Protein AF-A0A6J2USM9-F1 (afdb_monomer_lite)

Secondary structure (DSSP, 8-state):
--HHHHHHHHHHHHHHHHHHHHHHHHHHHHHHHHHHHHHHHHHHHHHHHHHHHHHHHHHHHHHHHHHHHHHHHHHHHHHHHHHHHHHHHHHHHHHHHHHHHHHHHHHHHHHHHHHHHHHHHHHHHHHHHHHHHHHHHHHHHHHHHHHHHHHHHHHHHHHHHHHHHHHHHHHHHHHHHHHHHHHHHHHHHHHHHHHHHHHHHHHHHHHHHHHHHHHHHHHHHHHHHHHHHHHHHHHHHHHHHHHHHHHHHHHHHHHHHHHHHHHHHHHHHHHHHHHHHHHHHH--

Sequence (284 aa):
MDAIKKKMQMLKLDKENALDRAEQAEADKKAAEDRSKQLEDEIREVEKNLRVTEDHRDRVLDEFQKAEDKLIEADKTATKAEGEVASLNRRIQLVEEELDRAQERLATALQKLEEAEKAADESERGMKVVESRAMKDEEKMELQEIQLKEAKHIAEEADRKYEEVARKLVIVEGELERTEERAELSEGRVRRLEEELRVLDQTFKALKASEMKYSQKEDKYEEEIKVLTDKLKEAETRAEFAERSVAKLEKTIDDLEEKLSHAKEENLDMHQMLDQTLMELNNM

InterPro domains:
  IPR000533 Tropomyosin [PF00261] (58-284)
  IPR000533 Tropomyosin [PR00194] (84-101)
  IPR000533 Tropomyosin [PR00194] (120-140)
  IPR000533 Tropomyosin [PR00194] (145-173)
  IPR000533 Tropomyosin [PR00194] (175-198)
  IPR000533 Tropomyosin [PR00194] (231-256)
  IPR000533 Tropomyosin [PS00326] (232-240)
  IPR014751 DNA repair protein XRCC4-like, C-terminal [G3DSA:1.20.5.370] (238-284)

Foldseek 3Di:
DPPVVVVVVVVVVVVVVVVVVVVVVVVVVVVVVVVVVVVVVVVVVVVVVVVVVVVVVVVVVVVVVVVVVVVVVVVVVVVVVVVVVVVVVVVVVVVVVVVVVVVVVVVVVVVVVVVVVVVVVVVVVVVVVVVVVVVVVVVVVVVVVVVVVVVVVVVVVVVVVVVVVVVVVVVVVVVVVVVVVVVVVVVVVVVVVVVVVVVVVVVVVVVVVVVVVVVVVVVVVVVVVVVVVVVVVVVVVVVVVVVVVVVVVVVVVVVVVVVVVVVVVVVVVVVVVVVVVVVVVVPD

pLDDT: mean 90.57, std 11.19, range [41.12, 98.5]

Structure (mmCIF, N/CA/C/O backbone):
data_AF-A0A6J2USM9-F1
#
_entry.id   AF-A0A6J2USM9-F1
#
loop_
_atom_site.group_PDB
_atom_site.id
_atom_site.type_symbol
_atom_site.label_atom_id
_atom_site.label_alt_id
_atom_site.label_comp_id
_atom_site.label_asym_id
_atom_site.label_entity_id
_atom_site.label_seq_id
_atom_site.pdbx_PDB_ins_code
_atom_site.Cartn_x
_atom_site.Cartn_y
_atom_site.Cartn_z
_atom_site.occupancy
_atom_site.B_iso_or_equiv
_atom_site.auth_seq_id
_atom_site.auth_comp_id
_atom_site.auth_asym_id
_atom_site.auth_atom_id
_atom_site.pdbx_PDB_model_num
ATOM 1 N N . MET A 1 1 ? 111.659 36.159 -171.600 1.00 57.59 1 MET A N 1
ATOM 2 C CA . MET A 1 1 ? 112.461 35.387 -170.623 1.00 57.59 1 MET A CA 1
ATOM 3 C C . MET A 1 1 ? 111.989 35.566 -169.166 1.00 57.59 1 MET A C 1
ATOM 5 O O . MET A 1 1 ? 112.431 34.804 -168.323 1.00 57.59 1 MET A O 1
ATOM 9 N N . ASP A 1 2 ? 111.027 36.458 -168.866 1.00 55.12 2 ASP A N 1
ATOM 10 C CA . ASP A 1 2 ? 110.486 36.654 -167.498 1.00 55.12 2 ASP A CA 1
ATOM 11 C C . ASP A 1 2 ? 109.332 35.718 -167.077 1.00 55.12 2 ASP A C 1
ATOM 13 O O . ASP A 1 2 ? 109.071 35.539 -165.889 1.00 55.12 2 ASP A O 1
ATOM 17 N N . ALA A 1 3 ? 108.637 35.069 -168.018 1.00 58.44 3 ALA A N 1
ATOM 18 C CA . ALA A 1 3 ? 107.442 34.272 -167.704 1.00 58.44 3 ALA A CA 1
ATOM 19 C C . ALA A 1 3 ? 107.733 32.946 -166.959 1.00 58.44 3 ALA A C 1
ATOM 21 O O . ALA A 1 3 ? 106.890 32.465 -166.204 1.00 58.44 3 ALA A O 1
ATOM 22 N N . ILE A 1 4 ? 108.924 32.359 -167.128 1.00 59.59 4 ILE A N 1
ATOM 23 C CA . ILE A 1 4 ? 109.279 31.057 -166.527 1.00 59.59 4 ILE A CA 1
ATOM 24 C C . ILE A 1 4 ? 109.693 31.209 -165.053 1.00 59.59 4 ILE A C 1
ATOM 26 O O . ILE A 1 4 ? 109.318 30.382 -164.222 1.00 59.59 4 ILE A O 1
ATOM 30 N N . LYS A 1 5 ? 110.371 32.310 -164.691 1.00 59.84 5 LYS A N 1
ATOM 31 C CA . LYS A 1 5 ? 110.742 32.609 -163.295 1.00 59.84 5 LYS A CA 1
ATOM 32 C C . LYS A 1 5 ? 109.514 32.773 -162.393 1.00 59.84 5 LYS A C 1
ATOM 34 O O . LYS A 1 5 ? 109.489 32.207 -161.303 1.00 59.84 5 LYS A O 1
ATOM 39 N N . LYS A 1 6 ? 108.463 33.448 -162.879 1.00 62.50 6 LYS A N 1
ATOM 40 C CA . LYS A 1 6 ? 107.193 33.609 -162.145 1.00 62.50 6 LYS A CA 1
ATOM 41 C C . LYS A 1 6 ? 106.492 32.279 -161.847 1.00 62.50 6 LYS A C 1
ATOM 43 O O . LYS A 1 6 ? 105.924 32.122 -160.773 1.00 62.50 6 LYS A O 1
ATOM 48 N N . LYS A 1 7 ? 106.554 31.302 -162.759 1.00 63.72 7 LYS A N 1
ATOM 49 C CA . LYS A 1 7 ? 105.883 30.001 -162.586 1.00 63.72 7 LYS A CA 1
ATOM 50 C C . LYS A 1 7 ? 106.590 29.106 -161.561 1.00 63.72 7 LYS A C 1
ATOM 52 O O . LYS A 1 7 ? 105.935 28.411 -160.794 1.00 63.72 7 LYS A O 1
ATOM 57 N N . MET A 1 8 ? 107.921 29.165 -161.514 1.00 65.94 8 MET A N 1
ATOM 58 C CA . MET A 1 8 ? 108.723 28.424 -160.535 1.00 65.94 8 MET A CA 1
ATOM 59 C C . MET A 1 8 ? 108.631 29.044 -159.129 1.00 65.94 8 MET A C 1
ATOM 61 O O . MET A 1 8 ? 108.594 28.313 -158.144 1.00 65.94 8 MET A O 1
ATOM 65 N N . GLN A 1 9 ? 108.508 30.376 -159.036 1.00 64.56 9 GLN A N 1
ATOM 66 C CA . GLN A 1 9 ? 108.154 31.055 -157.784 1.00 64.56 9 GLN A CA 1
ATOM 67 C C . GLN A 1 9 ? 106.749 30.676 -157.300 1.00 64.56 9 GLN A C 1
ATOM 69 O O . GLN A 1 9 ? 106.595 30.409 -156.113 1.00 64.56 9 GLN A O 1
ATOM 74 N N . MET A 1 10 ? 105.757 30.576 -158.197 1.00 71.00 10 MET A N 1
ATOM 75 C CA . MET A 1 10 ? 104.412 30.117 -157.816 1.00 71.00 10 MET A CA 1
ATOM 76 C C . MET A 1 10 ? 104.402 28.679 -157.290 1.00 71.00 10 MET A C 1
ATOM 78 O O . MET A 1 10 ? 103.829 28.437 -156.242 1.00 71.00 10 MET A O 1
ATOM 82 N N . LEU A 1 11 ? 105.090 27.736 -157.941 1.00 67.50 11 LEU A N 1
ATOM 83 C CA . LEU A 1 11 ? 105.126 26.343 -157.468 1.00 67.50 11 LEU A CA 1
ATOM 84 C C . LEU A 1 11 ? 105.826 26.178 -156.111 1.00 67.50 11 LEU A C 1
ATOM 86 O O . LEU A 1 11 ? 105.469 25.294 -155.335 1.00 67.50 11 LEU A O 1
ATOM 90 N N . LYS A 1 12 ? 106.830 27.013 -155.819 1.00 71.25 12 LYS A N 1
ATOM 91 C CA . LYS A 1 12 ? 107.488 27.011 -154.509 1.00 71.25 12 LYS A CA 1
ATOM 92 C C . LYS A 1 12 ? 106.561 27.572 -153.425 1.00 71.25 12 LYS A C 1
ATOM 94 O O . LYS A 1 12 ? 106.458 26.964 -152.366 1.00 71.25 12 LYS A O 1
ATOM 99 N N . LEU A 1 13 ? 105.841 28.651 -153.745 1.00 76.50 13 LEU A N 1
ATOM 100 C CA . LEU A 1 13 ? 104.823 29.244 -152.878 1.00 76.50 13 LEU A CA 1
ATOM 101 C C . LEU A 1 13 ? 103.660 28.270 -152.620 1.00 76.50 13 LEU A C 1
ATOM 103 O O . LEU A 1 13 ? 103.197 28.161 -151.493 1.00 76.50 13 LEU A O 1
ATOM 107 N N . ASP A 1 14 ? 103.225 27.513 -153.630 1.00 72.88 14 ASP A N 1
ATOM 108 C CA . ASP A 1 14 ? 102.169 26.504 -153.481 1.00 72.88 14 ASP A CA 1
ATOM 109 C C . ASP A 1 14 ? 102.607 25.327 -152.601 1.00 72.88 14 ASP A C 1
ATOM 111 O O . ASP A 1 14 ? 101.806 24.807 -151.826 1.00 72.88 14 ASP A O 1
ATOM 115 N N . LYS A 1 15 ? 103.879 24.911 -152.680 1.00 74.06 15 LYS A N 1
ATOM 116 C CA . LYS A 1 15 ? 104.423 23.860 -151.809 1.00 74.06 15 LYS A CA 1
ATOM 117 C C . LYS A 1 15 ? 104.560 24.334 -150.360 1.00 74.06 15 LYS A C 1
ATOM 119 O O . LYS A 1 15 ? 104.219 23.570 -149.463 1.00 74.06 15 LYS A O 1
ATOM 124 N N . GLU A 1 16 ? 105.051 25.554 -150.141 1.00 74.06 16 GLU A N 1
ATOM 125 C CA . GLU A 1 16 ? 105.118 26.165 -148.803 1.00 74.06 16 GLU A CA 1
ATOM 126 C C . GLU A 1 16 ? 103.702 26.328 -148.221 1.00 74.06 16 GLU A C 1
ATOM 128 O O . GLU A 1 16 ? 103.442 25.814 -147.142 1.00 74.06 16 GLU A O 1
ATOM 133 N N . ASN A 1 17 ? 102.734 26.837 -148.993 1.00 75.94 17 ASN A N 1
ATOM 134 C CA . ASN A 1 17 ? 101.327 26.919 -148.570 1.00 75.94 17 ASN A CA 1
ATOM 135 C C . ASN A 1 17 ? 100.687 25.552 -148.262 1.00 75.94 17 ASN A C 1
ATOM 137 O O . ASN A 1 17 ? 99.800 25.459 -147.412 1.00 75.94 17 ASN A O 1
ATOM 141 N N . ALA A 1 18 ? 101.067 24.490 -148.979 1.00 77.38 18 ALA A N 1
ATOM 142 C CA . ALA A 1 18 ? 100.560 23.142 -148.727 1.00 77.38 18 ALA A CA 1
ATOM 143 C C . ALA A 1 18 ? 101.166 22.520 -147.459 1.00 77.38 18 ALA A C 1
ATOM 145 O O . ALA A 1 18 ? 100.457 21.814 -146.744 1.00 77.38 18 ALA A O 1
ATOM 146 N N . LEU A 1 19 ? 102.445 22.790 -147.180 1.00 74.94 19 LEU A N 1
ATOM 147 C CA . LEU A 1 19 ? 103.110 22.376 -145.944 1.00 74.94 19 LEU A CA 1
ATOM 148 C C . LEU A 1 19 ? 102.563 23.144 -144.740 1.00 74.94 19 LEU A C 1
ATOM 150 O O . LEU A 1 19 ? 102.164 22.501 -143.778 1.00 74.94 19 LEU A O 1
ATOM 154 N N . ASP A 1 20 ? 102.407 24.465 -144.842 1.00 77.25 20 ASP A N 1
ATOM 155 C CA . ASP A 1 20 ? 101.793 25.285 -143.790 1.00 77.25 20 ASP A CA 1
ATOM 156 C C . ASP A 1 20 ? 100.354 24.830 -143.504 1.00 77.25 20 ASP A C 1
ATOM 158 O O . ASP A 1 20 ? 99.937 24.743 -142.353 1.00 77.25 20 ASP A O 1
ATOM 162 N N . ARG A 1 21 ? 99.585 24.454 -144.539 1.00 78.25 21 ARG A N 1
ATOM 163 C CA . ARG A 1 21 ? 98.252 23.854 -144.353 1.00 78.25 21 ARG A CA 1
ATOM 164 C C . ARG A 1 21 ? 98.293 22.487 -143.678 1.00 78.25 21 ARG A C 1
ATOM 166 O O . ARG A 1 21 ? 97.371 22.180 -142.928 1.00 78.25 21 ARG A O 1
ATOM 173 N N . ALA A 1 22 ? 99.294 21.659 -143.967 1.00 78.62 22 ALA A N 1
ATOM 174 C CA . ALA A 1 22 ? 99.438 20.349 -143.339 1.00 78.62 22 ALA A CA 1
ATOM 175 C C . ALA A 1 22 ? 99.854 20.483 -141.867 1.00 78.62 22 ALA A C 1
ATOM 177 O O . ALA A 1 22 ? 99.251 19.834 -141.018 1.00 78.62 22 ALA A O 1
ATOM 178 N N . GLU A 1 23 ? 100.799 21.375 -141.558 1.00 78.88 23 GLU A N 1
ATOM 179 C CA . GLU A 1 23 ? 101.206 21.688 -140.183 1.00 78.88 23 GLU A CA 1
ATOM 180 C C . GLU A 1 23 ? 100.057 22.316 -139.387 1.00 78.88 23 GLU A C 1
ATOM 182 O O . GLU A 1 23 ? 99.804 21.911 -138.254 1.00 78.88 23 GLU A O 1
ATOM 187 N N . GLN A 1 24 ? 99.294 23.234 -139.993 1.00 81.50 24 GLN A N 1
ATOM 188 C CA . GLN A 1 24 ? 98.094 23.805 -139.379 1.00 81.50 24 GLN A CA 1
ATOM 189 C C . GLN A 1 24 ? 97.038 22.724 -139.107 1.00 81.50 24 GLN A C 1
ATOM 191 O O . GLN A 1 24 ? 96.483 22.675 -138.015 1.00 81.50 24 GLN A O 1
ATOM 196 N N . ALA A 1 25 ? 96.792 21.817 -140.058 1.00 80.62 25 ALA A N 1
ATOM 197 C CA . ALA A 1 25 ? 95.846 20.717 -139.873 1.00 80.62 25 ALA A CA 1
ATOM 198 C C . ALA A 1 25 ? 96.306 19.712 -138.801 1.00 80.62 25 ALA A C 1
ATOM 200 O O . ALA A 1 25 ? 95.474 19.158 -138.084 1.00 80.62 25 ALA A O 1
ATOM 201 N N . GLU A 1 26 ? 97.613 19.473 -138.666 1.00 81.56 26 GLU A N 1
ATOM 202 C CA . GLU A 1 26 ? 98.175 18.608 -137.626 1.00 81.56 26 GLU A CA 1
ATOM 203 C C . GLU A 1 26 ? 98.112 19.272 -136.240 1.00 81.56 26 GLU A C 1
ATOM 205 O O . GLU A 1 26 ? 97.756 18.614 -135.259 1.00 81.56 26 GLU A O 1
ATOM 210 N N . ALA A 1 27 ? 98.349 20.586 -136.162 1.00 83.12 27 ALA A N 1
ATOM 211 C CA . ALA A 1 27 ? 98.154 21.379 -134.950 1.00 83.12 27 ALA A CA 1
ATOM 212 C C . ALA A 1 27 ? 96.677 21.423 -134.522 1.00 83.12 27 ALA A C 1
ATOM 214 O O . ALA A 1 27 ? 96.374 21.188 -133.351 1.00 83.12 27 ALA A O 1
ATOM 215 N N . ASP A 1 28 ? 95.755 21.642 -135.464 1.00 84.06 28 ASP A N 1
ATOM 216 C CA . ASP A 1 28 ? 94.311 21.652 -135.212 1.00 84.06 28 ASP A CA 1
ATOM 217 C C . ASP A 1 28 ? 93.808 20.261 -134.796 1.00 84.06 28 ASP A C 1
ATOM 219 O O . ASP A 1 28 ? 93.004 20.143 -133.869 1.00 84.06 28 ASP A O 1
ATOM 223 N N . LYS A 1 29 ? 94.319 19.188 -135.422 1.00 86.50 29 LYS A N 1
ATOM 224 C CA . LYS A 1 29 ? 94.026 17.805 -135.021 1.00 86.50 29 LYS A CA 1
ATOM 225 C C . LYS A 1 29 ? 94.491 17.541 -133.592 1.00 86.50 29 LYS A C 1
ATOM 227 O O . LYS A 1 29 ? 93.719 17.010 -132.800 1.00 86.50 29 LYS A O 1
ATOM 232 N N . LYS A 1 30 ? 95.722 17.927 -133.249 1.00 84.94 30 LYS A N 1
ATOM 233 C CA . LYS A 1 30 ? 96.264 17.735 -131.900 1.00 84.94 30 LYS A CA 1
ATOM 234 C C . LYS A 1 30 ? 95.480 18.534 -130.857 1.00 84.94 30 LYS A C 1
ATOM 236 O O . LYS A 1 30 ? 95.137 17.994 -129.813 1.00 84.94 30 LYS A O 1
ATOM 241 N N . ALA A 1 31 ? 95.107 19.776 -131.170 1.00 85.94 31 ALA A N 1
ATOM 242 C CA . ALA A 1 31 ? 94.246 20.588 -130.313 1.00 85.94 31 ALA A CA 1
ATOM 243 C C . ALA A 1 31 ? 92.847 19.969 -130.133 1.00 85.94 31 ALA A C 1
ATOM 245 O O . ALA A 1 31 ? 92.288 20.020 -129.038 1.00 85.94 31 ALA A O 1
ATOM 246 N N . ALA A 1 32 ? 92.279 19.364 -131.181 1.00 84.75 32 ALA A N 1
ATOM 247 C CA . ALA A 1 32 ? 91.008 18.651 -131.101 1.00 84.75 32 ALA A CA 1
ATOM 248 C C . ALA A 1 32 ? 91.114 17.350 -130.286 1.00 84.75 32 ALA A C 1
ATOM 250 O O . ALA A 1 32 ? 90.212 17.064 -129.503 1.00 84.75 32 ALA A O 1
ATOM 251 N N . GLU A 1 33 ? 92.205 16.592 -130.422 1.00 85.94 33 GLU A N 1
ATOM 252 C CA . GLU A 1 33 ? 92.479 15.391 -129.620 1.00 85.94 33 GLU A CA 1
ATOM 253 C C . GLU A 1 33 ? 92.670 15.739 -128.137 1.00 85.94 33 GLU A C 1
ATOM 255 O O . GLU A 1 33 ? 92.051 15.107 -127.282 1.00 85.94 33 GLU A O 1
ATOM 260 N N . ASP A 1 34 ? 93.438 16.787 -127.824 1.00 87.75 34 ASP A N 1
ATOM 261 C CA . ASP A 1 34 ? 93.621 17.272 -126.451 1.00 87.75 34 ASP A CA 1
ATOM 262 C C . ASP A 1 34 ? 92.289 17.749 -125.847 1.00 87.75 34 ASP A C 1
ATOM 264 O O . ASP A 1 34 ? 91.981 17.446 -124.693 1.00 87.75 34 ASP A O 1
ATOM 268 N N . ARG A 1 35 ? 91.450 18.430 -126.639 1.00 87.38 35 ARG A N 1
ATOM 269 C CA . ARG A 1 35 ? 90.114 18.876 -126.214 1.00 87.38 35 ARG A CA 1
ATOM 270 C C . ARG A 1 35 ? 89.135 17.715 -126.042 1.00 87.38 35 ARG A C 1
ATOM 272 O O . ARG A 1 35 ? 88.348 17.727 -125.102 1.00 87.38 35 ARG A O 1
ATOM 279 N N . SER A 1 36 ? 89.192 16.707 -126.912 1.00 88.44 36 SER A N 1
ATOM 280 C CA . SER A 1 36 ? 88.411 15.471 -126.771 1.00 88.44 36 SER A CA 1
ATOM 281 C C . SER A 1 36 ? 88.793 14.745 -125.489 1.00 88.44 36 SER A C 1
ATOM 283 O O . SER A 1 36 ? 87.923 14.318 -124.741 1.00 88.44 36 SER A O 1
ATOM 285 N N . LYS A 1 37 ? 90.093 14.668 -125.195 1.00 88.94 37 LYS A N 1
ATOM 286 C CA . LYS A 1 37 ? 90.604 14.029 -123.985 1.00 88.94 37 LYS A CA 1
ATOM 287 C C . LYS A 1 37 ? 90.199 14.780 -122.715 1.00 88.94 37 LYS A C 1
ATOM 289 O O . LYS A 1 37 ? 89.788 14.145 -121.752 1.00 88.94 37 LYS A O 1
ATOM 294 N N . GLN A 1 38 ? 90.244 16.115 -122.731 1.00 89.31 38 GLN A N 1
ATOM 295 C CA . GLN A 1 38 ? 89.720 16.940 -121.635 1.00 89.31 38 GLN A CA 1
ATOM 296 C C . GLN A 1 38 ? 88.227 16.691 -121.399 1.00 89.31 38 GLN A C 1
ATOM 298 O O . GLN A 1 38 ? 87.826 16.465 -120.264 1.00 89.31 38 GLN A O 1
ATOM 303 N N . LEU A 1 39 ? 87.417 16.666 -122.461 1.00 87.88 39 LEU A N 1
ATOM 304 C CA . LEU A 1 39 ? 85.983 16.388 -122.350 1.00 87.88 39 LEU A CA 1
ATOM 305 C C . LEU A 1 39 ? 85.702 14.960 -121.864 1.00 87.88 39 LEU A C 1
ATOM 307 O O . LEU A 1 39 ? 84.783 14.759 -121.079 1.00 87.88 39 LEU A O 1
ATOM 311 N N . GLU A 1 40 ? 86.483 13.966 -122.290 1.00 87.25 40 GLU A N 1
ATOM 312 C CA . GLU A 1 40 ? 86.368 12.591 -121.786 1.00 87.25 40 GLU A CA 1
ATOM 313 C C . GLU A 1 40 ? 86.692 12.491 -120.289 1.00 87.25 40 GLU A C 1
ATOM 315 O O . GLU A 1 40 ? 85.996 11.782 -119.559 1.00 87.25 40 GLU A O 1
ATOM 320 N N . ASP A 1 41 ? 87.717 13.204 -119.816 1.00 89.62 41 ASP A N 1
ATOM 321 C CA . ASP A 1 41 ? 88.071 13.242 -118.396 1.00 89.62 41 ASP A CA 1
ATOM 322 C C . ASP A 1 41 ? 87.022 14.014 -117.568 1.00 89.62 41 ASP A C 1
ATOM 324 O O . ASP A 1 41 ? 86.632 13.543 -116.497 1.00 89.62 41 ASP A O 1
ATOM 328 N N . GLU A 1 42 ? 86.479 15.123 -118.087 1.00 89.81 42 GLU A N 1
ATOM 329 C CA . GLU A 1 42 ? 85.360 15.858 -117.473 1.00 89.81 42 GLU A CA 1
ATOM 330 C C . GLU A 1 42 ? 84.085 15.004 -117.396 1.00 89.81 42 GLU A C 1
ATOM 332 O O . GLU A 1 42 ? 83.429 14.968 -116.354 1.00 89.81 42 GLU A O 1
ATOM 337 N N . ILE A 1 43 ? 83.745 14.265 -118.460 1.00 90.06 43 ILE A N 1
ATOM 338 C CA . ILE A 1 43 ? 82.603 13.337 -118.463 1.00 90.06 43 ILE A CA 1
ATOM 339 C C . ILE A 1 43 ? 82.798 12.266 -117.390 1.00 90.06 43 ILE A C 1
ATOM 341 O O . ILE A 1 43 ? 81.887 12.037 -116.596 1.00 90.06 43 ILE A O 1
ATOM 345 N N . ARG A 1 44 ? 83.987 11.657 -117.298 1.00 91.06 44 ARG A N 1
ATOM 346 C CA . ARG A 1 44 ? 84.286 10.662 -116.253 1.00 91.06 44 ARG A CA 1
ATOM 347 C C . ARG A 1 44 ? 84.165 11.240 -114.845 1.00 91.06 44 ARG A C 1
ATOM 349 O O . ARG A 1 44 ? 83.701 10.549 -113.936 1.00 91.06 44 ARG A O 1
ATOM 356 N N . GLU A 1 45 ? 84.593 12.482 -114.638 1.00 92.50 45 GLU A N 1
ATOM 357 C CA . GLU A 1 45 ? 84.470 13.155 -113.346 1.00 92.50 45 GLU A CA 1
ATOM 358 C C . GLU A 1 45 ? 83.003 13.442 -112.994 1.00 92.50 45 GLU A C 1
ATOM 360 O O . GLU A 1 45 ? 82.569 13.154 -111.875 1.00 92.50 45 GLU A O 1
ATOM 365 N N . VAL A 1 46 ? 82.212 13.928 -113.954 1.00 91.31 46 VAL A N 1
ATOM 366 C CA . VAL A 1 46 ? 80.773 14.169 -113.783 1.00 91.31 46 VAL A CA 1
ATOM 367 C C . VAL A 1 46 ? 80.015 12.865 -113.536 1.00 91.31 46 VAL A C 1
ATOM 369 O O . VAL A 1 46 ? 79.192 12.821 -112.626 1.00 91.31 46 VAL A O 1
ATOM 372 N N . GLU A 1 47 ? 80.313 11.787 -114.261 1.00 91.25 47 GLU A N 1
ATOM 373 C CA . GLU A 1 47 ? 79.719 10.461 -114.036 1.00 91.25 47 GLU A CA 1
ATOM 374 C C . GLU A 1 47 ? 80.037 9.924 -112.635 1.00 91.25 47 GLU A C 1
ATOM 376 O O . GLU A 1 47 ? 79.165 9.386 -111.947 1.00 91.25 47 GLU A O 1
ATOM 381 N N . LYS A 1 48 ? 81.276 10.113 -112.164 1.00 93.44 48 LYS A N 1
ATOM 382 C CA . LYS A 1 48 ? 81.669 9.745 -110.799 1.00 93.44 48 LYS A CA 1
ATOM 383 C C . LYS A 1 48 ? 80.910 10.568 -109.756 1.00 93.44 48 LYS A C 1
ATOM 385 O O . LYS A 1 48 ? 80.416 10.000 -108.783 1.00 93.44 48 LYS A O 1
ATOM 390 N N . ASN A 1 49 ? 80.805 11.881 -109.950 1.00 92.88 49 ASN A N 1
ATOM 391 C CA . ASN A 1 49 ? 80.077 12.772 -109.045 1.00 92.88 49 ASN A CA 1
ATOM 392 C C . ASN A 1 49 ? 78.570 12.490 -109.053 1.00 92.88 49 ASN A C 1
ATOM 394 O O . ASN A 1 49 ? 77.941 12.532 -107.996 1.00 92.88 49 ASN A O 1
ATOM 398 N N . LEU A 1 50 ? 77.998 12.138 -110.206 1.00 92.88 50 LEU A N 1
ATOM 399 C CA . LEU A 1 50 ? 76.611 11.701 -110.324 1.00 92.88 50 LEU A CA 1
ATOM 400 C C . LEU A 1 50 ? 76.386 10.444 -109.487 1.00 92.88 50 LEU A C 1
ATOM 402 O O . LEU A 1 50 ? 75.508 10.447 -108.632 1.00 92.88 50 LEU A O 1
ATOM 406 N N . ARG A 1 51 ? 77.243 9.428 -109.637 1.00 92.75 51 ARG A N 1
ATOM 407 C CA . ARG A 1 51 ? 77.134 8.177 -108.876 1.00 92.75 51 ARG A CA 1
ATOM 408 C C . ARG A 1 51 ? 77.240 8.389 -107.363 1.00 92.75 51 ARG A C 1
ATOM 410 O O . ARG A 1 51 ? 76.457 7.826 -106.611 1.00 92.75 51 ARG A O 1
ATOM 417 N N . VAL A 1 52 ? 78.167 9.235 -106.906 1.00 93.69 52 VAL A N 1
ATOM 418 C CA . VAL A 1 52 ? 78.278 9.597 -105.477 1.00 93.69 52 VAL A CA 1
ATOM 419 C C . VAL A 1 52 ? 77.017 10.314 -104.987 1.00 93.69 52 VAL A C 1
ATOM 421 O O . VAL A 1 52 ? 76.570 10.085 -103.863 1.00 93.69 52 VAL A O 1
ATOM 424 N N . THR A 1 53 ? 76.437 11.177 -105.821 1.00 92.31 53 THR A N 1
ATOM 425 C CA . THR A 1 53 ? 75.212 11.917 -105.497 1.00 92.31 53 THR A CA 1
ATOM 426 C C . THR A 1 53 ? 73.995 10.995 -105.451 1.00 92.31 53 THR A C 1
ATOM 428 O O . THR A 1 53 ? 73.159 11.143 -104.564 1.00 92.31 53 THR A O 1
ATOM 431 N N . GLU A 1 54 ? 73.907 10.021 -106.359 1.00 93.25 54 GLU A N 1
ATOM 432 C CA . GLU A 1 54 ? 72.877 8.977 -106.361 1.00 93.25 54 GLU A CA 1
ATOM 433 C C . GLU A 1 54 ? 72.987 8.091 -105.118 1.00 93.25 54 GLU A C 1
ATOM 435 O O . GLU A 1 54 ? 72.006 7.957 -104.392 1.00 93.25 54 GLU A O 1
ATOM 440 N N . ASP A 1 55 ? 74.188 7.603 -104.793 1.00 94.25 55 ASP A N 1
ATOM 441 C CA . ASP A 1 55 ? 74.433 6.833 -103.568 1.00 94.25 55 ASP A CA 1
ATOM 442 C C . ASP A 1 55 ? 74.062 7.643 -102.311 1.00 94.25 55 ASP A C 1
ATOM 444 O O . ASP A 1 55 ? 73.541 7.100 -101.335 1.00 94.25 55 ASP A O 1
ATOM 448 N N . HIS A 1 56 ? 74.338 8.953 -102.302 1.00 94.12 56 HIS A N 1
ATOM 449 C CA . HIS A 1 56 ? 73.957 9.829 -101.196 1.00 94.12 56 HIS A CA 1
ATOM 450 C C . HIS A 1 56 ? 72.441 10.036 -101.121 1.00 94.12 56 HIS A C 1
ATOM 452 O O . HIS A 1 56 ? 71.877 9.947 -100.031 1.00 94.12 56 HIS A O 1
ATOM 458 N N . ARG A 1 57 ? 71.776 10.265 -102.259 1.00 94.38 57 ARG A N 1
ATOM 459 C CA . ARG A 1 57 ? 70.317 10.388 -102.344 1.00 94.38 57 ARG A CA 1
ATOM 460 C C . ARG A 1 57 ? 69.641 9.130 -101.814 1.00 94.38 57 ARG A C 1
ATOM 462 O O . ARG A 1 57 ? 68.724 9.244 -101.011 1.00 94.38 57 ARG A O 1
ATOM 469 N N . ASP A 1 58 ? 70.110 7.957 -102.222 1.00 95.38 58 ASP A N 1
ATOM 470 C CA . ASP A 1 58 ? 69.513 6.686 -101.822 1.00 95.38 58 ASP A CA 1
ATOM 471 C C . ASP A 1 58 ? 69.695 6.447 -100.309 1.00 95.38 58 ASP A C 1
ATOM 473 O O . ASP A 1 58 ? 68.749 6.054 -99.631 1.00 95.38 58 ASP A O 1
ATOM 477 N N . ARG A 1 59 ? 70.849 6.817 -99.727 1.00 94.94 59 ARG A N 1
ATOM 478 C CA . ARG A 1 59 ? 71.038 6.804 -98.259 1.00 94.94 59 ARG A CA 1
ATOM 479 C C . ARG A 1 59 ? 70.092 7.754 -97.529 1.00 94.94 59 ARG A C 1
ATOM 481 O O . ARG A 1 59 ? 69.522 7.375 -96.512 1.00 94.94 59 ARG A O 1
ATOM 488 N N . VAL A 1 60 ? 69.935 8.979 -98.030 1.00 94.62 60 VAL A N 1
ATOM 489 C CA . VAL A 1 60 ? 69.042 9.983 -97.429 1.00 94.62 60 VAL A CA 1
ATOM 490 C C . VAL A 1 60 ? 67.585 9.525 -97.514 1.00 94.62 60 VAL A C 1
ATOM 492 O O . VAL A 1 60 ? 66.837 9.720 -96.560 1.00 94.62 60 VAL A O 1
ATOM 495 N N . LEU A 1 61 ? 67.179 8.883 -98.614 1.00 94.62 61 LEU A N 1
ATOM 496 C CA . LEU A 1 61 ? 65.840 8.308 -98.766 1.00 94.62 61 LEU A CA 1
ATOM 497 C C . LEU A 1 61 ? 65.595 7.157 -97.782 1.00 94.62 61 LEU A C 1
ATOM 499 O O . LEU A 1 61 ? 64.553 7.140 -97.129 1.00 94.62 61 LEU A O 1
ATOM 503 N N . ASP A 1 62 ? 66.560 6.251 -97.616 1.00 95.00 62 ASP A N 1
ATOM 504 C CA . ASP A 1 62 ? 66.485 5.169 -96.627 1.00 95.00 62 ASP A CA 1
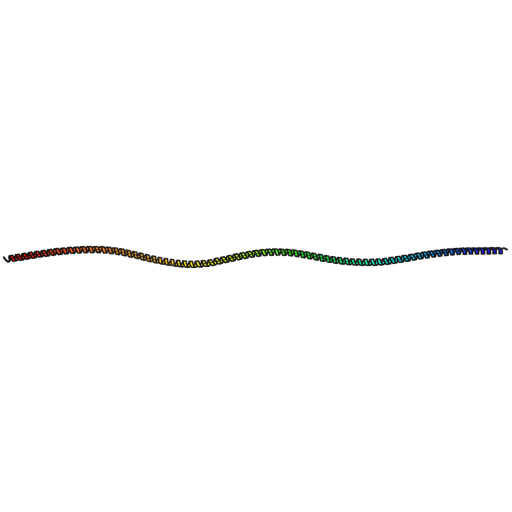ATOM 505 C C . ASP A 1 62 ? 66.405 5.706 -95.187 1.00 95.00 62 ASP A C 1
ATOM 507 O O . ASP A 1 62 ? 65.667 5.182 -94.348 1.00 95.00 62 ASP A O 1
ATOM 511 N N . GLU A 1 63 ? 67.186 6.740 -94.864 1.00 95.38 63 GLU A N 1
ATOM 512 C CA . GLU A 1 63 ? 67.146 7.402 -93.556 1.00 95.38 63 GLU A CA 1
ATOM 513 C C . GLU A 1 63 ? 65.817 8.124 -93.326 1.00 95.38 63 GLU A C 1
ATOM 515 O O . GLU A 1 63 ? 65.254 8.027 -92.233 1.00 95.38 63 GLU A O 1
ATOM 520 N N . PHE A 1 64 ? 65.293 8.792 -94.355 1.00 95.19 64 PHE A N 1
ATOM 521 C CA . PHE A 1 64 ? 63.995 9.454 -94.320 1.00 95.19 64 PHE A CA 1
ATOM 522 C C . PHE A 1 64 ? 62.865 8.453 -94.072 1.00 95.19 64 PHE A C 1
ATOM 524 O O . PHE A 1 64 ? 62.086 8.657 -93.146 1.00 95.19 64 PHE A O 1
ATOM 531 N N . GLN A 1 65 ? 62.823 7.337 -94.808 1.00 95.19 65 GLN A N 1
ATOM 532 C CA . GLN A 1 65 ? 61.816 6.287 -94.607 1.00 95.19 65 GLN A CA 1
ATOM 533 C C . GLN A 1 65 ? 61.876 5.707 -93.191 1.00 95.19 65 GLN A C 1
ATOM 535 O O . GLN A 1 65 ? 60.856 5.594 -92.520 1.00 95.19 65 GLN A O 1
ATOM 540 N N . LYS A 1 66 ? 63.078 5.427 -92.670 1.00 95.75 66 LYS A N 1
ATOM 541 C CA . LYS A 1 66 ? 63.239 4.957 -91.282 1.00 95.75 66 LYS A CA 1
ATOM 542 C C . LYS A 1 66 ? 62.781 5.988 -90.250 1.00 95.75 66 LYS A C 1
ATOM 544 O O . LYS A 1 66 ? 62.315 5.605 -89.178 1.00 95.75 66 LYS A O 1
ATOM 549 N N . ALA A 1 67 ? 62.983 7.278 -90.511 1.00 95.19 67 ALA A N 1
ATOM 550 C CA . ALA A 1 67 ? 62.516 8.345 -89.631 1.00 95.19 67 ALA A CA 1
ATOM 551 C C . ALA A 1 67 ? 60.989 8.491 -89.690 1.00 95.19 67 ALA A C 1
ATOM 553 O O . ALA A 1 67 ? 60.361 8.659 -88.646 1.00 95.19 67 ALA A O 1
ATOM 554 N N . GLU A 1 68 ? 60.402 8.368 -90.880 1.00 95.12 68 GLU A N 1
ATOM 555 C CA . GLU A 1 68 ? 58.957 8.384 -91.105 1.00 95.12 68 GLU A CA 1
ATOM 556 C C . GLU A 1 68 ? 58.268 7.200 -90.408 1.00 95.12 68 GLU A C 1
ATOM 558 O O . GLU A 1 68 ? 57.329 7.407 -89.641 1.00 95.12 68 GLU A O 1
ATOM 563 N N . ASP A 1 69 ? 58.798 5.981 -90.549 1.00 95.38 69 ASP A N 1
ATOM 564 C CA . ASP A 1 69 ? 58.280 4.794 -89.856 1.00 95.38 69 ASP A CA 1
ATOM 565 C C . ASP A 1 69 ? 58.315 4.962 -88.329 1.00 95.38 69 ASP A C 1
ATOM 567 O O . ASP A 1 69 ? 57.329 4.693 -87.636 1.00 95.38 69 ASP A O 1
ATOM 571 N N . LYS A 1 70 ? 59.430 5.476 -87.790 1.00 95.94 70 LYS A N 1
ATOM 572 C CA . LYS A 1 70 ? 59.563 5.766 -86.352 1.00 95.94 70 LYS A CA 1
ATOM 573 C C . LYS A 1 70 ? 58.582 6.833 -85.880 1.00 95.94 70 LYS A C 1
ATOM 575 O O . LYS A 1 70 ? 58.072 6.724 -84.766 1.00 95.94 70 LYS A O 1
ATOM 580 N N . LEU A 1 71 ? 58.332 7.859 -86.693 1.00 95.69 71 LEU A N 1
ATOM 581 C CA . LEU A 1 71 ? 57.359 8.901 -86.376 1.00 95.69 71 LEU A CA 1
ATOM 582 C C . LEU A 1 71 ? 55.948 8.309 -86.294 1.00 95.69 71 LEU A C 1
ATOM 584 O O . LEU A 1 71 ? 55.245 8.545 -85.317 1.00 95.69 71 LEU A O 1
ATOM 588 N N . ILE A 1 72 ? 55.572 7.459 -87.252 1.00 95.75 72 ILE A N 1
ATOM 589 C CA . ILE A 1 72 ? 54.271 6.777 -87.258 1.00 95.75 72 ILE A CA 1
ATOM 590 C C . ILE A 1 72 ? 54.113 5.866 -86.029 1.00 95.75 72 ILE A C 1
ATOM 592 O O . ILE A 1 72 ? 53.035 5.808 -85.430 1.00 95.75 72 ILE A O 1
ATOM 596 N N . GLU A 1 73 ? 55.157 5.134 -85.633 1.00 95.50 73 GLU A N 1
ATOM 597 C CA . GLU A 1 73 ? 55.132 4.317 -84.412 1.00 95.50 73 GLU A CA 1
ATOM 598 C C . GLU A 1 73 ? 55.014 5.164 -83.137 1.00 95.50 73 GLU A C 1
ATOM 600 O O . GLU A 1 73 ? 54.254 4.808 -82.225 1.00 95.50 73 GLU A O 1
ATOM 605 N N . ALA A 1 74 ? 55.719 6.296 -83.077 1.00 95.44 74 ALA A N 1
ATOM 606 C CA . ALA A 1 74 ? 55.627 7.240 -81.970 1.00 95.44 74 ALA A CA 1
ATOM 607 C C . ALA A 1 74 ? 54.216 7.841 -81.863 1.00 95.44 74 ALA A C 1
ATOM 609 O O . ALA A 1 74 ? 53.640 7.818 -80.776 1.00 95.44 74 ALA A O 1
ATOM 610 N N . ASP A 1 75 ? 53.615 8.265 -82.978 1.00 94.88 75 ASP A N 1
ATOM 611 C CA . ASP A 1 75 ? 52.254 8.816 -83.026 1.00 94.88 75 ASP A CA 1
ATOM 612 C C . ASP A 1 75 ? 51.198 7.786 -82.611 1.00 94.88 75 ASP A C 1
ATOM 614 O O . ASP A 1 75 ? 50.277 8.092 -81.848 1.00 94.88 75 ASP A O 1
ATOM 618 N N . LYS A 1 76 ? 51.342 6.526 -83.045 1.00 96.00 76 LYS A N 1
ATOM 619 C CA . LYS A 1 76 ? 50.477 5.423 -82.589 1.00 96.00 76 LYS A CA 1
ATOM 620 C C . LYS A 1 76 ? 50.583 5.215 -81.080 1.00 96.00 76 LYS A C 1
ATOM 622 O O . LYS A 1 76 ? 49.568 5.012 -80.411 1.00 96.00 76 LYS A O 1
ATOM 627 N N . THR A 1 77 ? 51.800 5.262 -80.545 1.00 96.00 77 THR A N 1
ATOM 628 C CA . THR A 1 77 ? 52.052 5.087 -79.110 1.00 96.00 77 THR A CA 1
ATOM 629 C C . THR A 1 77 ? 51.494 6.259 -78.304 1.00 96.00 77 THR A C 1
ATOM 631 O O . THR A 1 77 ? 50.823 6.032 -77.298 1.00 96.00 77 THR A O 1
ATOM 634 N N . ALA A 1 78 ? 51.695 7.494 -78.772 1.00 95.75 78 ALA A N 1
ATOM 635 C CA . ALA A 1 78 ? 51.149 8.702 -78.163 1.00 95.75 78 ALA A CA 1
ATOM 636 C C . ALA A 1 78 ? 49.616 8.668 -78.144 1.00 95.75 78 ALA A C 1
ATOM 638 O O . ALA A 1 78 ? 49.017 8.811 -77.083 1.00 95.75 78 ALA A O 1
ATOM 639 N N . THR A 1 79 ? 48.984 8.344 -79.277 1.00 95.69 79 THR A N 1
ATOM 640 C CA . THR A 1 79 ? 47.519 8.235 -79.383 1.00 95.69 79 THR A CA 1
ATOM 641 C C . THR A 1 79 ? 46.959 7.179 -78.424 1.00 95.69 79 THR A C 1
ATOM 643 O O . THR A 1 79 ? 45.920 7.380 -77.792 1.00 95.69 79 THR A O 1
ATOM 646 N N . LYS A 1 80 ? 47.650 6.039 -78.271 1.00 95.75 80 LYS A N 1
ATOM 647 C CA . LYS A 1 80 ? 47.259 5.003 -77.307 1.00 95.75 80 LYS A CA 1
ATOM 648 C C . LYS A 1 80 ? 47.369 5.505 -75.863 1.00 95.75 80 LYS A C 1
ATOM 650 O O . LYS A 1 80 ? 46.438 5.301 -75.087 1.00 95.75 80 LYS A O 1
ATOM 655 N N . ALA A 1 81 ? 48.467 6.177 -75.517 1.00 95.31 81 ALA A N 1
ATOM 656 C CA . ALA A 1 81 ? 48.673 6.745 -74.186 1.00 95.31 81 ALA A CA 1
ATOM 657 C C . ALA A 1 81 ? 47.638 7.836 -73.859 1.00 95.31 81 ALA A C 1
ATOM 659 O O . ALA A 1 81 ? 47.075 7.836 -72.767 1.00 95.31 81 ALA A O 1
ATOM 660 N N . GLU A 1 82 ? 47.316 8.716 -74.810 1.00 95.69 82 GLU A N 1
ATOM 661 C CA . GLU A 1 82 ? 46.252 9.718 -74.666 1.00 95.69 82 GLU A CA 1
ATOM 662 C C . GLU A 1 82 ? 44.885 9.064 -74.420 1.00 95.69 82 GLU A C 1
ATOM 664 O O . GLU A 1 82 ? 44.127 9.508 -73.553 1.00 95.69 82 GLU A O 1
ATOM 669 N N . GLY A 1 83 ? 44.588 7.962 -75.118 1.00 96.12 83 GLY A N 1
ATOM 670 C CA . GLY A 1 83 ? 43.383 7.164 -74.884 1.0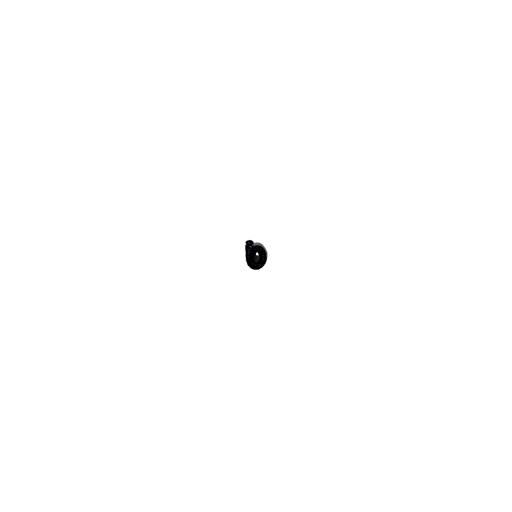0 96.12 83 GLY A CA 1
ATOM 671 C C . GLY A 1 83 ? 43.329 6.548 -73.480 1.00 96.12 83 GLY A C 1
ATOM 672 O O . GLY A 1 83 ? 42.287 6.597 -72.820 1.00 96.12 83 GLY A O 1
ATOM 673 N N . GLU A 1 84 ? 44.447 6.007 -72.992 1.00 96.50 84 GLU A N 1
ATOM 674 C CA . GLU A 1 84 ? 44.560 5.461 -71.633 1.00 96.50 84 GLU A CA 1
ATOM 675 C C . GLU A 1 84 ? 44.386 6.556 -70.569 1.00 96.50 84 GLU A C 1
ATOM 677 O O . GLU A 1 84 ? 43.611 6.373 -69.629 1.00 96.50 84 GLU A O 1
ATOM 682 N N . VAL A 1 85 ? 45.013 7.723 -70.749 1.00 97.06 85 VAL A N 1
ATOM 683 C CA . VAL A 1 85 ? 44.849 8.888 -69.862 1.00 97.06 85 VAL A CA 1
ATOM 684 C C . VAL A 1 85 ? 43.393 9.354 -69.836 1.00 97.06 85 VAL A C 1
ATOM 686 O O . VAL A 1 85 ? 42.836 9.573 -68.759 1.00 97.06 85 VAL A O 1
ATOM 689 N N . ALA A 1 86 ? 42.732 9.444 -70.993 1.00 96.81 86 ALA A N 1
ATOM 690 C CA . ALA A 1 86 ? 41.318 9.803 -71.065 1.00 96.81 86 ALA A CA 1
ATOM 691 C C . ALA A 1 86 ? 40.425 8.787 -70.328 1.00 96.81 86 ALA A C 1
ATOM 693 O O . ALA A 1 86 ? 39.496 9.176 -69.614 1.00 96.81 86 ALA A O 1
ATOM 694 N N . SER A 1 87 ? 40.716 7.488 -70.454 1.00 97.44 87 SER A N 1
ATOM 695 C CA . SER A 1 87 ? 39.995 6.435 -69.731 1.00 97.44 87 SER A CA 1
ATOM 696 C C . SER A 1 87 ? 40.228 6.498 -68.220 1.00 97.44 87 SER A C 1
ATOM 698 O O . SER A 1 87 ? 39.284 6.316 -67.450 1.00 97.44 87 SER A O 1
ATOM 700 N N . LEU A 1 88 ? 41.464 6.741 -67.781 1.00 97.38 88 LEU A N 1
ATOM 701 C CA . LEU A 1 88 ? 41.801 6.865 -66.363 1.00 97.38 88 LEU A CA 1
ATOM 702 C C . LEU A 1 88 ? 41.149 8.099 -65.738 1.00 97.38 88 LEU A C 1
ATOM 704 O O . LEU A 1 88 ? 40.592 7.987 -64.652 1.00 97.38 88 LEU A O 1
ATOM 708 N N . ASN A 1 89 ? 41.115 9.230 -66.445 1.00 96.56 89 ASN A N 1
ATOM 709 C CA . ASN A 1 89 ? 40.430 10.437 -65.976 1.00 96.56 89 ASN A CA 1
ATOM 710 C C . ASN A 1 89 ? 38.924 10.211 -65.794 1.00 96.56 89 ASN A C 1
ATOM 712 O O . ASN A 1 89 ? 38.364 10.615 -64.778 1.00 96.56 89 ASN A O 1
ATOM 716 N N . ARG A 1 90 ? 38.268 9.495 -66.719 1.00 96.88 90 ARG A N 1
ATOM 717 C CA . ARG A 1 90 ? 36.860 9.095 -66.537 1.00 96.88 90 ARG A CA 1
ATOM 718 C C . ARG A 1 90 ? 36.677 8.191 -65.320 1.00 96.88 90 ARG A C 1
ATOM 720 O O . ARG A 1 90 ? 35.705 8.335 -64.589 1.00 96.88 90 ARG A O 1
ATOM 727 N N . ARG A 1 91 ? 37.607 7.259 -65.091 1.00 97.75 91 ARG A N 1
ATOM 728 C CA . ARG A 1 91 ? 37.564 6.373 -63.922 1.00 97.75 91 ARG A CA 1
ATOM 729 C C . ARG A 1 91 ? 37.756 7.140 -62.613 1.00 97.75 91 ARG A C 1
ATOM 731 O O . ARG A 1 91 ? 37.072 6.817 -61.651 1.00 97.75 91 ARG A O 1
ATOM 738 N N . ILE A 1 92 ? 38.647 8.131 -62.581 1.00 97.75 92 ILE A N 1
ATOM 739 C CA . ILE A 1 92 ? 38.853 9.001 -61.415 1.00 97.75 92 ILE A CA 1
ATOM 740 C C . ILE A 1 92 ? 37.550 9.725 -61.067 1.00 97.75 92 ILE A C 1
ATOM 742 O O . ILE A 1 92 ? 37.093 9.585 -59.941 1.00 97.75 92 ILE A O 1
ATOM 746 N N . GLN A 1 93 ? 36.898 10.368 -62.042 1.00 97.25 93 GLN A N 1
ATOM 747 C CA . GLN A 1 93 ? 35.628 11.072 -61.814 1.00 97.25 93 GLN A CA 1
ATOM 748 C C . GLN A 1 93 ? 34.539 10.157 -61.240 1.00 97.25 93 GLN A C 1
ATOM 750 O O . GLN A 1 93 ? 33.855 10.523 -60.293 1.00 97.25 93 GLN A O 1
ATOM 755 N N . LEU A 1 94 ? 34.401 8.938 -61.774 1.00 97.69 94 LEU A N 1
ATOM 756 C CA . LEU A 1 94 ? 33.419 7.977 -61.261 1.00 97.69 94 LEU A CA 1
ATOM 757 C C . LEU A 1 94 ? 33.713 7.560 -59.814 1.00 97.69 94 LEU A C 1
ATOM 759 O O . LEU A 1 94 ? 32.791 7.437 -59.015 1.00 97.69 94 LEU A O 1
ATOM 763 N N . VAL A 1 95 ? 34.987 7.352 -59.472 1.00 97.75 95 VAL A N 1
ATOM 764 C CA . VAL A 1 95 ? 35.393 6.996 -58.104 1.00 97.75 95 VAL A CA 1
ATOM 765 C C . VAL A 1 95 ? 35.201 8.173 -57.145 1.00 97.75 95 VAL A C 1
ATOM 767 O O . VAL A 1 95 ? 34.788 7.954 -56.010 1.00 97.75 95 VAL A O 1
ATOM 770 N N . GLU A 1 96 ? 35.460 9.404 -57.585 1.00 97.75 96 GLU A N 1
ATOM 771 C CA . GLU A 1 96 ? 35.195 10.619 -56.805 1.00 97.75 96 GLU A CA 1
ATOM 772 C C . GLU A 1 96 ? 33.695 10.775 -56.522 1.00 97.75 96 GLU A C 1
ATOM 774 O O . GLU A 1 96 ? 33.306 10.925 -55.366 1.00 97.75 96 GLU A O 1
ATOM 779 N N . GLU A 1 97 ? 32.833 10.607 -57.530 1.00 97.38 97 GLU A N 1
ATOM 780 C CA . GLU A 1 97 ? 31.378 10.639 -57.328 1.00 97.38 97 GLU A CA 1
ATOM 781 C C . GLU A 1 97 ? 30.882 9.526 -56.387 1.00 97.38 97 GLU A C 1
ATOM 783 O O . GLU A 1 97 ? 29.962 9.732 -55.590 1.00 97.38 97 GLU A O 1
ATOM 788 N N . GLU A 1 98 ? 31.452 8.320 -56.475 1.00 97.75 98 GLU A N 1
ATOM 789 C CA . GLU A 1 98 ? 31.128 7.226 -55.553 1.00 97.75 98 GLU A CA 1
ATOM 790 C C . GLU A 1 98 ? 31.587 7.526 -54.123 1.00 97.75 98 GLU A C 1
ATOM 792 O O . GLU A 1 98 ? 30.858 7.217 -53.173 1.00 97.75 98 GLU A O 1
ATOM 797 N N . LEU A 1 99 ? 32.758 8.147 -53.966 1.00 97.88 99 LEU A N 1
ATOM 798 C CA . LEU A 1 99 ? 33.288 8.566 -52.675 1.00 97.88 99 LEU A CA 1
ATOM 799 C C . LEU A 1 99 ? 32.394 9.631 -52.033 1.00 97.88 99 LEU A C 1
ATOM 801 O O . LEU A 1 99 ? 32.017 9.461 -50.873 1.00 97.88 99 LEU A O 1
ATOM 805 N N . ASP A 1 100 ? 31.990 10.655 -52.783 1.00 97.94 100 ASP A N 1
ATOM 806 C CA . ASP A 1 100 ? 31.100 11.714 -52.294 1.00 97.94 100 ASP A CA 1
ATOM 807 C C . ASP A 1 100 ? 29.755 11.129 -51.836 1.00 97.94 100 ASP A C 1
ATOM 809 O O . ASP A 1 100 ? 29.295 11.373 -50.717 1.00 97.94 100 ASP A O 1
ATOM 813 N N . ARG A 1 101 ? 29.160 10.234 -52.638 1.00 97.75 101 ARG A N 1
ATOM 814 C CA . ARG A 1 101 ? 27.918 9.532 -52.261 1.00 97.75 101 ARG A CA 1
ATOM 815 C C . ARG A 1 101 ? 28.091 8.663 -51.016 1.00 97.75 101 ARG A C 1
ATOM 817 O O . ARG A 1 101 ? 27.164 8.545 -50.210 1.00 97.75 101 ARG A O 1
ATOM 824 N N . ALA A 1 102 ? 29.237 8.002 -50.859 1.00 97.81 102 ALA A N 1
ATOM 825 C CA . ALA A 1 102 ? 29.527 7.202 -49.673 1.00 97.81 102 ALA A CA 1
ATOM 826 C C . ALA A 1 102 ? 29.687 8.086 -48.426 1.00 97.81 102 ALA A C 1
ATOM 828 O O . ALA A 1 102 ? 29.181 7.728 -47.360 1.00 97.81 102 ALA A O 1
ATOM 829 N N . GLN A 1 103 ? 30.322 9.252 -48.564 1.00 97.81 103 GLN A N 1
ATOM 830 C CA . GLN A 1 103 ? 30.486 10.226 -47.486 1.00 97.81 103 GLN A CA 1
ATOM 831 C C . GLN A 1 103 ? 29.148 10.823 -47.038 1.00 97.81 103 GLN A C 1
ATOM 833 O O . GLN A 1 103 ? 28.884 10.864 -45.837 1.00 97.81 103 GLN A O 1
ATOM 838 N N . GLU A 1 104 ? 28.261 11.197 -47.963 1.00 97.88 104 GLU A N 1
ATOM 839 C CA . GLU A 1 104 ? 26.916 11.689 -47.621 1.00 97.88 104 GLU A CA 1
ATOM 840 C C . GLU A 1 104 ? 26.087 10.637 -46.867 1.00 97.88 104 GLU A C 1
ATOM 842 O O . GLU A 1 104 ? 25.419 10.929 -45.865 1.00 97.88 104 GLU A O 1
ATOM 847 N N . ARG A 1 105 ? 26.157 9.375 -47.314 1.00 98.00 105 ARG A N 1
ATOM 848 C CA . ARG A 1 105 ? 25.499 8.251 -46.630 1.00 98.00 105 ARG A CA 1
ATOM 849 C C . ARG A 1 105 ? 26.067 8.034 -45.234 1.00 98.00 105 ARG A C 1
ATOM 851 O O . ARG A 1 105 ? 25.293 7.814 -44.303 1.00 98.00 105 ARG A O 1
ATOM 858 N N . LEU A 1 106 ? 27.389 8.107 -45.084 1.00 97.81 106 LEU A N 1
ATOM 859 C CA . LEU A 1 106 ? 28.054 7.979 -43.792 1.00 97.81 106 LEU A CA 1
ATOM 860 C C . LEU A 1 106 ? 27.644 9.109 -42.843 1.00 97.81 106 LEU A C 1
ATOM 862 O O . LEU A 1 106 ? 27.275 8.828 -41.707 1.00 97.81 106 LEU A O 1
ATOM 866 N N . ALA A 1 107 ? 27.634 10.358 -43.311 1.00 98.12 107 ALA A N 1
ATOM 867 C CA . ALA A 1 107 ? 27.205 11.507 -42.516 1.00 98.12 107 ALA A CA 1
ATOM 868 C C . ALA A 1 107 ? 25.764 11.332 -42.007 1.00 98.12 107 ALA A C 1
ATOM 870 O O . ALA A 1 107 ? 25.493 11.498 -40.819 1.00 98.12 107 ALA A O 1
ATOM 871 N N . THR A 1 108 ? 24.857 10.889 -42.882 1.00 98.12 108 THR A N 1
ATOM 872 C CA . THR A 1 108 ? 23.462 10.608 -42.510 1.00 98.12 108 THR A CA 1
ATOM 873 C C . THR A 1 108 ? 23.357 9.467 -41.491 1.00 98.12 108 THR A C 1
ATOM 875 O O . THR A 1 108 ? 22.540 9.523 -40.572 1.00 98.12 108 THR A O 1
ATOM 878 N N . ALA A 1 109 ? 24.158 8.409 -41.646 1.00 98.12 109 ALA A N 1
ATOM 879 C CA . ALA A 1 109 ? 24.168 7.282 -40.717 1.00 98.12 109 ALA A CA 1
ATOM 880 C C . ALA A 1 109 ? 24.696 7.685 -39.331 1.00 98.12 109 ALA A C 1
ATOM 882 O O . ALA A 1 109 ? 24.115 7.281 -38.327 1.00 98.12 109 ALA A O 1
ATOM 883 N N . LEU A 1 110 ? 25.742 8.515 -39.279 1.00 98.06 110 LEU A N 1
ATOM 884 C CA . LEU A 1 110 ? 26.292 9.045 -38.031 1.00 98.06 110 LEU A CA 1
ATOM 885 C C . LEU A 1 110 ? 25.293 9.951 -37.310 1.00 98.06 110 LEU A C 1
ATOM 887 O O . LEU A 1 110 ? 25.109 9.798 -36.108 1.00 98.06 110 LEU A O 1
ATOM 891 N N . GLN A 1 111 ? 24.587 10.822 -38.036 1.00 98.25 111 GLN A N 1
ATOM 892 C CA . GLN A 1 111 ? 23.545 11.654 -37.433 1.00 98.25 111 GLN A CA 1
ATOM 893 C C . GLN A 1 111 ? 22.433 10.798 -36.804 1.00 98.25 111 GLN A C 1
ATOM 895 O O . GLN A 1 111 ? 22.032 11.033 -35.667 1.00 98.25 111 GLN A O 1
ATOM 900 N N . LYS A 1 112 ? 21.960 9.765 -37.514 1.00 98.31 112 LYS A N 1
ATOM 901 C CA . LYS A 1 112 ? 20.940 8.845 -36.982 1.00 98.31 112 LYS A CA 1
ATOM 902 C C . LYS A 1 112 ? 21.427 8.063 -35.767 1.00 98.31 112 LYS A C 1
ATOM 904 O O . LYS A 1 112 ? 20.631 7.783 -34.875 1.00 98.31 112 LYS A O 1
ATOM 909 N N . LEU A 1 113 ? 22.705 7.686 -35.747 1.00 97.94 113 LEU A N 1
ATOM 910 C CA . LEU A 1 113 ? 23.309 7.015 -34.601 1.00 97.94 113 LEU A CA 1
ATOM 911 C C . LEU A 1 113 ? 23.314 7.938 -33.378 1.00 97.94 113 LEU A C 1
ATOM 913 O O . LEU A 1 113 ? 22.854 7.523 -32.323 1.00 97.94 113 LEU A O 1
ATOM 917 N N . GLU A 1 114 ? 23.736 9.194 -33.536 1.00 98.06 114 GLU A N 1
ATOM 918 C CA . GLU A 1 114 ? 23.751 10.176 -32.444 1.00 98.06 114 GLU A CA 1
ATOM 919 C C . GLU A 1 114 ? 22.339 10.443 -31.888 1.00 98.06 114 GLU A C 1
ATOM 921 O O . GLU A 1 114 ? 22.140 10.540 -30.676 1.00 98.06 114 GLU A O 1
ATOM 926 N N . GLU A 1 115 ? 21.331 10.537 -32.759 1.00 97.94 115 GLU A N 1
ATOM 927 C CA . GLU A 1 115 ? 19.929 10.681 -32.345 1.00 97.94 115 GLU A CA 1
ATOM 928 C C . GLU A 1 115 ? 19.430 9.448 -31.570 1.00 97.94 115 GLU A C 1
ATOM 930 O O . GLU A 1 115 ? 18.751 9.591 -30.550 1.00 97.94 115 GLU A O 1
ATOM 935 N N . ALA A 1 116 ? 19.796 8.241 -32.012 1.00 97.81 116 ALA A N 1
ATOM 936 C CA . ALA A 1 116 ? 19.442 6.999 -31.329 1.00 97.81 116 ALA A CA 1
ATOM 937 C C . ALA A 1 116 ? 20.149 6.853 -29.970 1.00 97.81 116 ALA A C 1
ATOM 939 O O . ALA A 1 116 ? 19.519 6.410 -29.011 1.00 97.81 116 ALA A O 1
ATOM 940 N N . GLU A 1 117 ? 21.418 7.256 -29.866 1.00 97.62 117 GLU A N 1
ATOM 941 C CA . GLU A 1 117 ? 22.172 7.274 -28.606 1.00 97.62 117 GLU A CA 1
ATOM 942 C C . GLU A 1 117 ? 21.529 8.225 -27.592 1.00 97.62 117 GLU A C 1
ATOM 944 O O . GLU A 1 117 ? 21.256 7.825 -26.462 1.00 97.62 117 GLU A O 1
ATOM 949 N N . LYS A 1 118 ? 21.172 9.446 -28.011 1.00 97.88 118 LYS A N 1
ATOM 950 C CA . LYS A 1 118 ? 20.457 10.397 -27.142 1.00 97.88 118 LYS A CA 1
ATOM 951 C C . LYS A 1 118 ? 19.117 9.841 -26.661 1.00 97.88 118 LYS A C 1
ATOM 953 O O . LYS A 1 118 ? 18.803 9.946 -25.476 1.00 97.88 118 LYS A O 1
ATOM 958 N N . ALA A 1 119 ? 18.341 9.220 -27.551 1.00 97.69 119 ALA A N 1
ATOM 959 C CA . ALA A 1 119 ? 17.069 8.600 -27.184 1.00 97.69 119 ALA A CA 1
ATOM 960 C C . ALA A 1 119 ? 17.253 7.422 -26.206 1.00 97.69 119 ALA A C 1
ATOM 962 O O . ALA A 1 119 ? 16.452 7.254 -25.282 1.00 97.69 119 ALA A O 1
ATOM 963 N N . ALA A 1 120 ? 18.310 6.621 -26.376 1.00 97.94 120 ALA A N 1
ATOM 964 C CA . ALA A 1 120 ? 18.643 5.528 -25.467 1.00 97.94 120 ALA A CA 1
ATOM 965 C C . ALA A 1 120 ? 19.040 6.045 -24.074 1.00 97.94 120 ALA A C 1
ATOM 967 O O . ALA A 1 120 ? 18.506 5.555 -23.077 1.00 97.94 120 ALA A O 1
ATOM 968 N N . ASP A 1 121 ? 19.882 7.080 -23.999 1.00 97.88 121 ASP A N 1
ATOM 969 C CA . ASP A 1 121 ? 20.288 7.720 -22.741 1.00 97.88 121 ASP A CA 1
ATOM 970 C C . ASP A 1 121 ? 19.088 8.315 -21.983 1.00 97.88 121 ASP A C 1
ATOM 972 O O . ASP A 1 121 ? 18.965 8.175 -20.761 1.00 97.88 121 ASP A O 1
ATOM 976 N N . GLU A 1 122 ? 18.173 8.980 -22.694 1.00 97.31 122 GLU A N 1
ATOM 977 C CA . GLU A 1 122 ? 16.936 9.509 -22.111 1.00 97.31 122 GLU A CA 1
ATOM 978 C C . GLU A 1 122 ? 16.021 8.388 -21.602 1.00 97.31 122 GLU A C 1
ATOM 980 O O . GLU A 1 122 ? 15.478 8.488 -20.496 1.00 97.31 122 GLU A O 1
ATOM 985 N N . SER A 1 123 ? 15.902 7.294 -22.360 1.00 97.31 123 SER A N 1
ATOM 986 C CA . SER A 1 123 ? 15.146 6.111 -21.946 1.00 97.31 123 SER A CA 1
ATOM 987 C C . SER A 1 123 ? 15.751 5.452 -20.702 1.00 97.31 123 SER A C 1
ATOM 989 O O . SER A 1 123 ? 15.010 5.076 -19.793 1.00 97.31 123 SER A O 1
ATOM 991 N N . GLU A 1 124 ? 17.079 5.343 -20.607 1.00 97.75 124 GLU A N 1
ATOM 992 C CA . GLU A 1 124 ? 17.757 4.784 -19.429 1.00 97.75 124 GLU A CA 1
ATOM 993 C C . GLU A 1 124 ? 17.527 5.658 -18.187 1.00 97.75 124 GLU A C 1
ATOM 995 O O . GLU A 1 124 ? 17.232 5.152 -17.100 1.00 97.75 124 GLU A O 1
ATOM 1000 N N . ARG A 1 125 ? 17.592 6.987 -18.340 1.00 97.62 125 ARG A N 1
ATOM 1001 C CA . ARG A 1 125 ? 17.251 7.924 -17.258 1.00 97.62 125 ARG A CA 1
ATOM 1002 C C . ARG A 1 125 ? 15.798 7.764 -16.821 1.00 97.62 125 ARG A C 1
ATOM 1004 O O . ARG A 1 125 ? 15.531 7.722 -15.619 1.00 97.62 125 ARG A O 1
ATOM 1011 N N . GLY A 1 126 ? 14.874 7.646 -17.775 1.00 97.50 126 GLY A N 1
ATOM 1012 C CA . GLY A 1 126 ? 13.463 7.376 -17.505 1.00 97.50 126 GLY A CA 1
ATOM 1013 C C . GLY A 1 126 ? 13.268 6.080 -16.718 1.00 97.50 126 GLY A C 1
ATOM 1014 O O . GLY A 1 126 ? 12.579 6.079 -15.697 1.00 97.50 126 GLY A O 1
ATOM 1015 N N . MET A 1 127 ? 13.944 5.008 -17.134 1.00 97.06 127 MET A N 1
ATOM 1016 C CA . MET A 1 127 ? 13.910 3.710 -16.463 1.00 97.06 127 MET A CA 1
ATOM 1017 C C . MET A 1 127 ? 14.389 3.806 -15.010 1.00 97.06 127 MET A C 1
ATOM 1019 O O . MET A 1 127 ? 13.670 3.368 -14.116 1.00 97.06 127 MET A O 1
ATOM 1023 N N . LYS A 1 128 ? 15.529 4.461 -14.747 1.00 97.88 128 LYS A N 1
ATOM 1024 C CA . LYS A 1 128 ? 16.057 4.641 -13.377 1.00 97.88 128 LYS A CA 1
ATOM 1025 C C . LYS A 1 128 ? 15.105 5.419 -12.468 1.00 97.88 128 LYS A C 1
ATOM 1027 O O . LYS A 1 128 ? 14.985 5.117 -11.281 1.00 97.88 128 LYS A O 1
ATOM 1032 N N . VAL A 1 129 ? 14.412 6.427 -13.002 1.00 98.12 129 VAL A N 1
ATOM 1033 C CA . VAL A 1 129 ? 13.410 7.183 -12.232 1.00 98.12 129 VAL A CA 1
ATOM 1034 C C . VAL A 1 129 ? 12.209 6.305 -11.885 1.00 98.12 129 VAL A C 1
ATOM 1036 O O . VAL A 1 129 ? 11.724 6.366 -10.755 1.00 98.12 129 VAL A O 1
ATOM 1039 N N . VAL A 1 130 ? 11.725 5.500 -12.835 1.00 97.69 130 VAL A N 1
ATOM 1040 C CA . VAL A 1 130 ? 10.608 4.571 -12.606 1.00 97.69 130 VAL A CA 1
ATOM 1041 C C . VAL A 1 130 ? 10.999 3.487 -11.605 1.00 97.69 130 VAL A C 1
ATOM 1043 O O . VAL A 1 130 ? 10.242 3.241 -10.674 1.00 97.69 130 VAL A O 1
ATOM 1046 N N . GLU A 1 131 ? 12.193 2.913 -11.732 1.00 97.31 131 GLU A N 1
ATOM 1047 C CA . GLU A 1 131 ? 12.728 1.912 -10.805 1.00 97.31 131 GLU A CA 1
ATOM 1048 C C . GLU A 1 131 ? 12.839 2.467 -9.378 1.00 97.31 131 GLU A C 1
ATOM 1050 O O . GLU A 1 131 ? 12.333 1.864 -8.434 1.00 97.31 131 GLU A O 1
ATOM 1055 N N . SER A 1 132 ? 13.392 3.674 -9.212 1.00 97.69 132 SER A N 1
ATOM 1056 C CA . SER A 1 132 ? 13.473 4.319 -7.896 1.00 97.69 132 SER A CA 1
ATOM 1057 C C . SER A 1 132 ? 12.096 4.609 -7.288 1.00 97.69 132 SER A C 1
ATOM 1059 O O . SER A 1 132 ? 11.941 4.548 -6.067 1.00 97.69 132 SER A O 1
ATOM 1061 N N . ARG A 1 133 ? 11.091 4.939 -8.111 1.00 98.06 133 ARG A N 1
ATOM 1062 C CA . ARG A 1 133 ? 9.707 5.105 -7.641 1.00 98.06 133 ARG A CA 1
ATOM 1063 C C . ARG A 1 133 ? 9.102 3.769 -7.223 1.00 98.06 133 ARG A C 1
ATOM 1065 O O . ARG A 1 133 ? 8.544 3.704 -6.137 1.00 98.06 133 ARG A O 1
ATOM 1072 N N . ALA A 1 134 ? 9.278 2.726 -8.032 1.00 97.88 134 ALA A N 1
ATOM 1073 C CA . ALA A 1 134 ? 8.779 1.388 -7.736 1.00 97.88 134 ALA A CA 1
ATOM 1074 C C . ALA A 1 134 ? 9.339 0.853 -6.409 1.00 97.88 134 ALA A C 1
ATOM 1076 O O . ALA A 1 134 ? 8.559 0.417 -5.571 1.00 97.88 134 ALA A O 1
ATOM 1077 N N . MET A 1 135 ? 10.649 0.995 -6.167 1.00 97.75 135 MET A N 1
ATOM 1078 C CA . MET A 1 135 ? 11.271 0.593 -4.895 1.00 97.75 135 MET A CA 1
ATOM 1079 C C . MET A 1 135 ? 10.677 1.336 -3.690 1.00 97.75 135 MET A C 1
ATOM 1081 O O . MET A 1 135 ? 10.370 0.726 -2.672 1.00 97.75 135 MET A O 1
ATOM 1085 N N . LYS A 1 136 ? 10.462 2.654 -3.800 1.00 97.81 136 LYS A N 1
ATOM 1086 C CA . LYS A 1 136 ? 9.854 3.445 -2.713 1.00 97.81 136 LYS A CA 1
ATOM 1087 C C . LYS A 1 136 ? 8.399 3.066 -2.452 1.00 97.81 136 LYS A C 1
ATOM 1089 O O . LYS A 1 136 ? 7.956 3.089 -1.304 1.00 97.81 136 LYS A O 1
ATOM 1094 N N . ASP A 1 137 ? 7.648 2.775 -3.509 1.00 97.75 137 ASP A N 1
ATOM 1095 C CA . ASP A 1 137 ? 6.259 2.342 -3.391 1.00 97.75 137 ASP A CA 1
ATOM 1096 C C . ASP A 1 137 ? 6.174 0.942 -2.762 1.00 97.75 137 ASP A C 1
ATOM 1098 O O . ASP A 1 137 ? 5.306 0.714 -1.921 1.00 97.75 137 ASP A O 1
ATOM 1102 N N . GLU A 1 138 ? 7.108 0.046 -3.092 1.00 97.81 138 GLU A N 1
ATOM 1103 C CA . GLU A 1 138 ? 7.238 -1.286 -2.490 1.00 97.81 138 GLU A CA 1
ATOM 1104 C C . GLU A 1 138 ? 7.575 -1.202 -0.993 1.00 97.81 138 GLU A C 1
ATOM 1106 O O . GLU A 1 138 ? 6.823 -1.732 -0.176 1.00 97.81 138 GLU A O 1
ATOM 1111 N N . GLU A 1 139 ? 8.592 -0.423 -0.601 1.00 97.69 139 GLU A N 1
ATOM 1112 C CA . GLU A 1 139 ? 8.929 -0.177 0.815 1.00 97.69 139 GLU A CA 1
ATOM 1113 C C . GLU A 1 139 ? 7.734 0.387 1.605 1.00 97.69 139 GLU A C 1
ATOM 1115 O O . GLU A 1 139 ? 7.455 -0.006 2.743 1.00 97.69 139 GLU A O 1
ATOM 1120 N N . LYS A 1 140 ? 6.990 1.322 1.001 1.00 98.19 140 LYS A N 1
ATOM 1121 C CA . LYS A 1 140 ? 5.798 1.905 1.624 1.00 98.19 140 LYS A CA 1
ATOM 1122 C C . LYS A 1 140 ? 4.678 0.876 1.770 1.00 98.19 140 LYS A C 1
ATOM 1124 O O . LYS A 1 140 ? 3.991 0.882 2.793 1.00 98.19 140 LYS A O 1
ATOM 1129 N N . MET A 1 141 ? 4.477 0.027 0.765 1.00 97.69 141 MET A N 1
ATOM 1130 C CA . MET A 1 141 ? 3.474 -1.034 0.793 1.00 97.69 141 MET A CA 1
ATOM 1131 C C . MET A 1 141 ? 3.785 -2.048 1.897 1.00 97.69 141 MET A C 1
ATOM 1133 O O . MET A 1 141 ? 2.891 -2.373 2.678 1.00 97.69 141 MET A O 1
ATOM 1137 N N . GLU A 1 142 ? 5.042 -2.476 2.027 1.00 98.00 142 GLU A N 1
ATOM 1138 C CA . GLU A 1 142 ? 5.477 -3.387 3.093 1.00 98.00 142 GLU A CA 1
ATOM 1139 C C . GLU A 1 142 ? 5.234 -2.791 4.486 1.00 98.00 142 GLU A C 1
ATOM 1141 O O . GLU A 1 142 ? 4.663 -3.448 5.362 1.00 98.00 142 GLU A O 1
ATOM 1146 N N . LEU A 1 143 ? 5.586 -1.514 4.688 1.00 98.06 143 LEU A N 1
ATOM 1147 C CA . LEU A 1 143 ? 5.339 -0.822 5.955 1.00 98.06 143 LEU A CA 1
ATOM 1148 C C . LEU A 1 143 ? 3.840 -0.754 6.285 1.00 98.06 143 LEU A C 1
ATOM 1150 O O . LEU A 1 143 ? 3.439 -1.002 7.425 1.00 98.06 143 LEU A O 1
ATOM 1154 N N . GLN A 1 144 ? 3.005 -0.432 5.295 1.00 98.00 144 GLN A N 1
ATOM 1155 C CA . GLN A 1 144 ? 1.553 -0.393 5.464 1.00 98.00 144 GLN A CA 1
ATOM 1156 C C . GLN A 1 144 ? 0.966 -1.780 5.746 1.00 98.00 144 GLN A C 1
ATOM 1158 O O . GLN A 1 144 ? 0.020 -1.889 6.526 1.00 98.00 144 GLN A O 1
ATOM 1163 N N . GLU A 1 145 ? 1.520 -2.843 5.163 1.00 98.19 145 GLU A N 1
ATOM 1164 C CA . GLU A 1 145 ? 1.080 -4.212 5.427 1.00 98.19 145 GLU A CA 1
ATOM 1165 C C . GLU A 1 145 ? 1.380 -4.636 6.871 1.00 98.19 145 GLU A C 1
ATOM 1167 O O . GLU A 1 145 ? 0.524 -5.237 7.528 1.00 98.19 145 GLU A O 1
ATOM 1172 N N . ILE A 1 146 ? 2.560 -4.282 7.393 1.00 98.25 146 ILE A N 1
ATOM 1173 C CA . ILE A 1 146 ? 2.922 -4.524 8.797 1.00 98.25 146 ILE A CA 1
ATOM 1174 C C . ILE A 1 146 ? 1.969 -3.765 9.726 1.00 98.25 146 ILE A C 1
ATOM 1176 O O . ILE A 1 146 ? 1.352 -4.377 10.598 1.00 98.25 146 ILE A O 1
ATOM 1180 N N . GLN A 1 147 ? 1.763 -2.466 9.488 1.00 98.06 147 GLN A N 1
ATOM 1181 C CA . GLN A 1 147 ? 0.837 -1.649 10.283 1.00 98.06 147 GLN A CA 1
ATOM 1182 C C . GLN A 1 147 ? -0.597 -2.191 10.243 1.00 98.06 147 GLN A C 1
ATOM 1184 O O . GLN A 1 147 ? -1.292 -2.201 11.259 1.00 98.06 147 GLN A O 1
ATOM 1189 N N . LEU A 1 148 ? -1.050 -2.681 9.086 1.00 98.19 148 LEU A N 1
ATOM 1190 C CA . LEU A 1 148 ? -2.368 -3.292 8.946 1.00 98.19 148 LEU A CA 1
ATOM 1191 C C . LEU A 1 148 ? -2.480 -4.592 9.753 1.00 98.19 148 LEU A C 1
ATOM 1193 O O . LEU A 1 148 ? -3.517 -4.830 10.374 1.00 98.19 148 LEU A O 1
ATOM 1197 N N . LYS A 1 149 ? -1.441 -5.436 9.750 1.00 98.44 149 LYS A N 1
ATOM 1198 C CA . LYS A 1 149 ? -1.405 -6.668 10.556 1.00 98.44 149 LYS A CA 1
ATOM 1199 C C . LYS A 1 149 ? -1.454 -6.353 12.051 1.00 98.44 149 LYS A C 1
ATOM 1201 O O . LYS A 1 149 ? -2.243 -6.969 12.763 1.00 98.44 149 LYS A O 1
ATOM 1206 N N . GLU A 1 150 ? -0.687 -5.367 12.508 1.00 98.06 150 GLU A N 1
ATOM 1207 C CA . GLU A 1 150 ? -0.706 -4.913 13.903 1.00 98.06 150 GLU A CA 1
ATOM 1208 C C . GLU A 1 150 ? -2.077 -4.353 14.302 1.00 98.06 150 GLU A C 1
ATOM 1210 O O . GLU A 1 150 ? -2.639 -4.760 15.319 1.00 98.06 150 GLU A O 1
ATOM 1215 N N . ALA A 1 151 ? -2.667 -3.484 13.474 1.00 98.12 151 ALA A N 1
ATOM 1216 C CA . ALA A 1 151 ? -3.990 -2.916 13.730 1.00 98.12 151 ALA A CA 1
ATOM 1217 C C . ALA A 1 151 ? -5.082 -3.996 13.806 1.00 98.12 151 ALA A C 1
ATOM 1219 O O . ALA A 1 151 ? -5.944 -3.937 14.684 1.00 98.12 151 ALA A O 1
ATOM 1220 N N . LYS A 1 152 ? -5.028 -5.007 12.927 1.00 98.31 152 LYS A N 1
ATOM 1221 C CA . LYS A 1 152 ? -5.937 -6.163 12.977 1.00 98.31 152 LYS A CA 1
ATOM 1222 C C . LYS A 1 152 ? -5.770 -6.957 14.267 1.00 98.31 152 LYS A C 1
ATOM 1224 O O . LYS A 1 152 ? -6.766 -7.257 14.913 1.00 98.31 152 LYS A O 1
ATOM 1229 N N . HIS A 1 153 ? -4.534 -7.242 14.673 1.00 98.44 153 HIS A N 1
ATOM 1230 C CA . HIS A 1 153 ? -4.277 -7.972 15.913 1.00 98.44 153 HIS A CA 1
ATOM 1231 C C . HIS A 1 153 ? -4.806 -7.218 17.142 1.00 98.44 153 HIS A C 1
ATOM 1233 O O . HIS A 1 153 ? -5.450 -7.811 18.003 1.00 98.44 153 HIS A O 1
ATOM 1239 N N . ILE A 1 154 ? -4.598 -5.897 17.203 1.00 98.12 154 ILE A N 1
ATOM 1240 C CA . ILE A 1 154 ? -5.125 -5.048 18.283 1.00 98.12 154 ILE A CA 1
ATOM 1241 C C . ILE A 1 154 ? -6.659 -5.075 18.305 1.00 98.12 154 ILE A C 1
ATOM 1243 O O . ILE A 1 154 ? -7.247 -5.194 19.380 1.00 98.12 154 ILE A O 1
ATOM 1247 N N . ALA A 1 155 ? -7.309 -4.985 17.140 1.00 98.38 155 ALA A N 1
ATOM 1248 C CA . ALA A 1 155 ? -8.765 -5.067 17.041 1.00 98.38 155 ALA A CA 1
ATOM 1249 C C . ALA A 1 155 ? -9.290 -6.431 17.524 1.00 98.38 155 ALA A C 1
ATOM 1251 O O . ALA A 1 155 ? -10.180 -6.480 18.366 1.00 98.38 155 ALA A O 1
ATOM 1252 N N . GLU A 1 156 ? -8.675 -7.532 17.089 1.00 98.06 156 GLU A N 1
ATOM 1253 C CA . GLU A 1 156 ? -9.055 -8.885 17.512 1.00 98.06 156 GLU A CA 1
ATOM 1254 C C . GLU A 1 156 ? -8.837 -9.134 19.013 1.00 98.06 156 GLU A C 1
ATOM 1256 O O . GLU A 1 156 ? -9.601 -9.867 19.645 1.00 98.06 156 GLU A O 1
ATOM 1261 N N . GLU A 1 157 ? -7.782 -8.571 19.608 1.00 98.25 157 GLU A N 1
ATOM 1262 C CA . GLU A 1 157 ? -7.579 -8.627 21.058 1.00 98.25 157 GLU A CA 1
ATOM 1263 C C . GLU A 1 157 ? -8.624 -7.808 21.817 1.00 98.25 157 GLU A C 1
ATOM 1265 O O . GLU A 1 157 ? -9.082 -8.231 22.883 1.00 98.25 157 GLU A O 1
ATOM 1270 N N . ALA A 1 158 ? -8.989 -6.635 21.294 1.00 98.25 158 ALA A N 1
ATOM 1271 C CA . ALA A 1 158 ? -10.032 -5.805 21.875 1.00 98.25 158 ALA A CA 1
ATOM 1272 C C . ALA A 1 158 ? -11.379 -6.534 21.835 1.00 98.25 158 ALA A C 1
ATOM 1274 O O . ALA A 1 158 ? -12.019 -6.647 22.878 1.00 98.25 158 ALA A O 1
ATOM 1275 N N . ASP A 1 159 ? -11.759 -7.107 20.692 1.00 98.25 159 ASP A N 1
ATOM 1276 C CA . ASP A 1 159 ? -12.999 -7.876 20.537 1.00 98.25 159 ASP A CA 1
ATOM 1277 C C . ASP A 1 159 ? -13.048 -9.064 21.506 1.00 98.25 159 ASP A C 1
ATOM 1279 O O . ASP A 1 159 ? -14.039 -9.254 22.213 1.00 98.25 159 ASP A O 1
ATOM 1283 N N . ARG A 1 160 ? -11.941 -9.808 21.652 1.00 98.31 160 ARG A N 1
ATOM 1284 C CA . ARG A 1 160 ? -11.843 -10.899 22.639 1.00 98.31 160 ARG A CA 1
ATOM 1285 C C . ARG A 1 160 ? -12.063 -10.418 24.075 1.00 98.31 160 ARG A C 1
ATOM 1287 O O . ARG A 1 160 ? -12.779 -11.075 24.834 1.00 98.31 160 ARG A O 1
ATOM 1294 N N . LYS A 1 161 ? -11.474 -9.278 24.456 1.00 98.25 161 LYS A N 1
ATOM 1295 C CA . LYS A 1 161 ? -11.676 -8.669 25.784 1.00 98.25 161 LYS A CA 1
ATOM 1296 C C . LYS A 1 161 ? -13.118 -8.195 25.965 1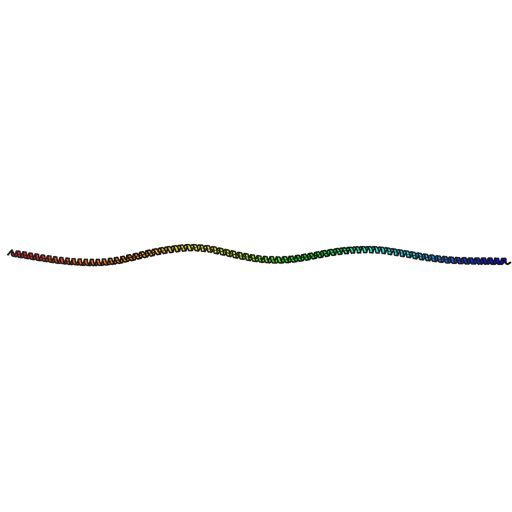.00 98.25 161 LYS A C 1
ATOM 1298 O O . LYS A 1 161 ? -13.690 -8.422 27.030 1.00 98.25 161 LYS A O 1
ATOM 1303 N N . TYR A 1 162 ? -13.713 -7.582 24.943 1.00 98.19 162 TYR A N 1
ATOM 1304 C CA . TYR A 1 162 ? -15.109 -7.149 24.972 1.00 98.19 162 TYR A CA 1
ATOM 1305 C C . TYR A 1 162 ? -16.060 -8.327 25.170 1.00 98.19 162 TYR A C 1
ATOM 1307 O O . TYR A 1 162 ? -16.930 -8.257 26.035 1.00 98.19 162 TYR A O 1
ATOM 1315 N N . GLU A 1 163 ? -15.867 -9.433 24.451 1.00 98.25 163 GLU A N 1
ATOM 1316 C CA . GLU A 1 163 ? -16.674 -10.638 24.645 1.00 98.25 163 GLU A CA 1
ATOM 1317 C C . GLU A 1 163 ? -16.529 -11.229 26.052 1.00 98.25 163 GLU A C 1
ATOM 1319 O O . GLU A 1 163 ? -17.509 -11.686 26.640 1.00 98.25 163 GLU A O 1
ATOM 1324 N N . GLU A 1 164 ? -15.315 -11.252 26.607 1.00 98.12 164 GLU A N 1
ATOM 1325 C CA . GLU A 1 164 ? -15.091 -11.754 27.963 1.00 98.12 164 GLU A CA 1
ATOM 1326 C C . GLU A 1 164 ? -15.809 -10.894 29.010 1.00 98.12 164 GLU A C 1
ATOM 1328 O O . GLU A 1 164 ? -16.476 -11.432 29.898 1.00 98.12 164 GLU A O 1
ATOM 1333 N N . VAL A 1 165 ? -15.713 -9.567 28.886 1.00 98.19 165 VAL A N 1
ATOM 1334 C CA . VAL A 1 165 ? -16.414 -8.625 29.767 1.00 98.19 165 VAL A CA 1
ATOM 1335 C C . VAL A 1 165 ? -17.926 -8.765 29.613 1.00 98.19 165 VAL A C 1
ATOM 1337 O O . VAL A 1 165 ? -18.620 -8.844 30.623 1.00 98.19 165 VAL A O 1
ATOM 1340 N N . ALA A 1 166 ? -18.438 -8.876 28.386 1.00 98.06 166 ALA A N 1
ATOM 1341 C CA . ALA A 1 166 ? -19.863 -9.074 28.130 1.00 98.06 166 ALA A CA 1
ATOM 1342 C C . ALA A 1 166 ? -20.379 -10.380 28.757 1.00 98.06 166 ALA A C 1
ATOM 1344 O O . ALA A 1 166 ? -21.405 -10.378 29.433 1.00 98.06 166 ALA A O 1
ATOM 1345 N N . ARG A 1 167 ? -19.638 -11.490 28.618 1.00 98.25 167 ARG A N 1
ATOM 1346 C CA . ARG A 1 167 ? -19.983 -12.765 29.269 1.00 98.25 167 ARG A CA 1
ATOM 1347 C C . ARG A 1 167 ? -19.995 -12.648 30.795 1.00 98.25 167 ARG A C 1
ATOM 1349 O O . ARG A 1 167 ? -20.907 -13.167 31.432 1.00 98.25 167 ARG A O 1
ATOM 1356 N N . LYS A 1 168 ? -19.004 -11.970 31.386 1.00 98.38 168 LYS A N 1
ATOM 1357 C CA . LYS A 1 168 ? -18.948 -11.727 32.839 1.00 98.38 168 LYS A CA 1
ATOM 1358 C C . LYS A 1 168 ? -20.109 -10.860 33.319 1.00 98.38 168 LYS A C 1
ATOM 1360 O O . LYS A 1 168 ? -20.677 -11.164 34.362 1.00 98.38 168 LYS A O 1
ATOM 1365 N N . LEU A 1 169 ? -20.470 -9.828 32.560 1.00 97.81 169 LEU A N 1
ATOM 1366 C CA . LEU A 1 169 ? -21.573 -8.931 32.892 1.00 97.81 169 LEU A CA 1
ATOM 1367 C C . LEU A 1 169 ? -22.893 -9.700 33.011 1.00 97.81 169 LEU A C 1
ATOM 1369 O O . LEU A 1 169 ? -23.538 -9.604 34.045 1.00 97.81 169 LEU A O 1
ATOM 1373 N N . VAL A 1 170 ? -23.214 -10.556 32.034 1.00 98.50 170 VAL A N 1
ATOM 1374 C CA . VAL A 1 170 ? -24.436 -11.385 32.060 1.00 98.50 170 VAL A CA 1
ATOM 1375 C C . VAL A 1 170 ? -24.499 -12.289 33.298 1.00 98.50 170 VAL A C 1
ATOM 1377 O O . VAL A 1 170 ? -25.565 -12.487 33.877 1.00 98.50 170 VAL A O 1
ATOM 1380 N N . ILE A 1 171 ? -23.362 -12.851 33.728 1.00 98.25 171 ILE A N 1
ATOM 1381 C CA . ILE A 1 171 ? -23.312 -13.684 34.940 1.00 98.25 171 ILE A CA 1
ATOM 1382 C C . ILE A 1 171 ? -23.628 -12.842 36.178 1.00 98.25 171 ILE A C 1
ATOM 1384 O O . ILE A 1 171 ? -24.451 -13.255 36.992 1.00 98.25 171 ILE A O 1
ATOM 1388 N N . VAL A 1 172 ? -22.999 -11.670 36.304 1.00 98.19 172 VAL A N 1
ATOM 1389 C CA . VAL A 1 172 ? -23.192 -10.769 37.449 1.00 98.19 172 VAL A CA 1
ATOM 1390 C C . VAL A 1 172 ? -24.616 -10.216 37.485 1.00 98.19 172 VAL A C 1
ATOM 1392 O O . VAL A 1 172 ? -25.203 -10.162 38.558 1.00 98.19 172 VAL A O 1
ATOM 1395 N N . GLU A 1 173 ? -25.197 -9.865 36.338 1.00 97.69 173 GLU A N 1
ATOM 1396 C CA . GLU A 1 173 ? -26.601 -9.447 36.234 1.00 97.69 173 GLU A CA 1
ATOM 1397 C C . GLU A 1 173 ? -27.542 -10.559 36.720 1.00 97.69 173 GLU A C 1
ATOM 1399 O O . GLU A 1 173 ? -28.409 -10.315 37.556 1.00 97.69 173 GLU A O 1
ATOM 1404 N N . GLY A 1 174 ? -27.312 -11.809 36.304 1.00 98.31 174 GLY A N 1
ATOM 1405 C CA . GLY A 1 174 ? -28.106 -12.944 36.782 1.00 98.31 174 GLY A CA 1
ATOM 1406 C C . GLY A 1 174 ? -27.878 -13.298 38.261 1.00 98.31 174 GLY A C 1
ATOM 1407 O O . GLY A 1 174 ? -28.753 -13.874 38.906 1.00 98.31 174 GLY A O 1
ATOM 1408 N N . GLU A 1 175 ? -26.706 -13.011 38.830 1.00 98.12 175 GLU A N 1
ATOM 1409 C CA . GLU A 1 175 ? -26.479 -13.115 40.279 1.00 98.12 175 GLU A CA 1
ATOM 1410 C C . GLU A 1 175 ? -27.196 -11.998 41.039 1.00 98.12 175 GLU A C 1
ATOM 1412 O O . GLU A 1 175 ? -27.819 -12.281 42.065 1.00 98.12 175 GLU A O 1
ATOM 1417 N N . LEU A 1 176 ? -27.163 -10.772 40.511 1.00 98.06 176 LEU A N 1
ATOM 1418 C CA . LEU A 1 176 ? -27.849 -9.615 41.071 1.00 98.06 176 LEU A CA 1
ATOM 1419 C C . LEU A 1 176 ? -29.356 -9.872 41.170 1.00 98.06 176 LEU A C 1
ATOM 1421 O O . LEU A 1 176 ? -29.884 -9.802 42.278 1.00 98.06 176 LEU A O 1
ATOM 1425 N N . GLU A 1 177 ? -30.010 -10.292 40.082 1.00 98.25 177 GLU A N 1
ATOM 1426 C CA . GLU A 1 177 ? -31.449 -10.613 40.077 1.00 98.25 177 GLU A CA 1
ATOM 1427 C C . GLU A 1 177 ? -31.810 -11.632 41.172 1.00 98.25 177 GLU A C 1
ATOM 1429 O O . GLU A 1 177 ? -32.729 -11.423 41.963 1.00 98.25 177 GLU A O 1
ATOM 1434 N N . ARG A 1 178 ? -31.027 -12.711 41.314 1.00 98.31 178 ARG A N 1
ATOM 1435 C CA . ARG A 1 178 ? -31.258 -13.715 42.372 1.00 98.31 178 ARG A CA 1
ATOM 1436 C C . ARG A 1 178 ? -31.079 -13.141 43.776 1.00 98.31 178 ARG A C 1
ATOM 1438 O O . ARG A 1 178 ? -31.763 -13.563 44.712 1.00 98.31 178 ARG A O 1
ATOM 1445 N N . THR A 1 179 ? -30.112 -12.243 43.965 1.00 98.00 179 THR A N 1
ATOM 1446 C CA . THR A 1 179 ? -29.914 -11.588 45.264 1.00 98.00 179 THR A CA 1
ATOM 1447 C C . THR A 1 179 ? -31.040 -10.616 45.592 1.00 98.00 179 THR A C 1
ATOM 1449 O O . THR A 1 179 ? -31.464 -10.583 46.748 1.00 98.00 179 THR A O 1
ATOM 1452 N N . GLU A 1 180 ? -31.564 -9.902 44.596 1.00 97.88 180 GLU A N 1
ATOM 1453 C CA . GLU A 1 180 ? -32.709 -9.003 44.732 1.00 97.88 180 GLU A CA 1
ATOM 1454 C C . GLU A 1 180 ? -33.976 -9.784 45.100 1.00 97.88 180 GLU A C 1
ATOM 1456 O O . GLU A 1 180 ? -34.579 -9.495 46.134 1.00 97.88 180 GLU A O 1
ATOM 1461 N N . GLU A 1 181 ? -34.305 -10.862 44.379 1.00 98.00 181 GLU A N 1
ATOM 1462 C CA . GLU A 1 181 ? -35.443 -11.737 44.713 1.00 98.00 181 GLU A CA 1
ATOM 1463 C C . GLU A 1 181 ? -35.359 -12.271 46.155 1.00 98.00 181 GLU A C 1
ATOM 1465 O O . GLU A 1 181 ? -36.347 -12.313 46.898 1.00 98.00 181 GLU A O 1
ATOM 1470 N N . ARG A 1 182 ? -34.157 -12.671 46.594 1.00 98.00 182 ARG A N 1
ATOM 1471 C CA . ARG A 1 182 ? -33.929 -13.151 47.963 1.00 98.00 182 ARG A CA 1
ATOM 1472 C C . ARG A 1 182 ? -34.096 -12.037 48.998 1.00 98.00 182 ARG A C 1
ATOM 1474 O O . ARG A 1 182 ? -34.618 -12.305 50.087 1.00 98.00 182 ARG A O 1
ATOM 1481 N N . ALA A 1 183 ? -33.631 -10.828 48.693 1.00 97.81 183 ALA A N 1
ATOM 1482 C CA . ALA A 1 183 ? -33.789 -9.669 49.560 1.00 97.81 183 ALA A CA 1
ATOM 1483 C C . ALA A 1 183 ? -35.273 -9.312 49.721 1.00 97.81 183 ALA A C 1
ATOM 1485 O O . ALA A 1 183 ? -35.738 -9.212 50.856 1.00 97.81 183 ALA A O 1
ATOM 1486 N N . GLU A 1 184 ? -36.038 -9.258 48.628 1.00 97.94 184 GLU A N 1
ATOM 1487 C CA . GLU A 1 184 ? -37.485 -9.003 48.652 1.00 97.94 184 GLU A CA 1
ATOM 1488 C C . GLU A 1 184 ? -38.246 -10.036 49.498 1.00 97.94 184 GLU A C 1
ATOM 1490 O O . GLU A 1 184 ? -39.077 -9.684 50.341 1.00 97.94 184 GLU A O 1
ATOM 1495 N N . LEU A 1 185 ? -37.921 -11.325 49.342 1.00 97.94 185 LEU A N 1
ATOM 1496 C CA . LEU A 1 185 ? -38.482 -12.406 50.160 1.00 97.94 185 LEU A CA 1
ATOM 1497 C C . LEU A 1 185 ? -38.178 -12.223 51.653 1.00 97.94 185 LEU A C 1
ATOM 1499 O O . LEU A 1 185 ? -39.047 -12.443 52.507 1.00 97.94 185 LEU A O 1
ATOM 1503 N N . SER A 1 186 ? -36.943 -11.831 51.975 1.00 97.38 186 SER A N 1
ATOM 1504 C CA . SER A 1 186 ? -36.512 -11.567 53.348 1.00 97.38 186 SER A CA 1
ATOM 1505 C C . SER A 1 186 ? -37.238 -10.358 53.938 1.00 97.38 186 SER A C 1
ATOM 1507 O O . SER A 1 186 ? -37.774 -10.453 55.043 1.00 97.38 186 SER A O 1
ATOM 1509 N N . GLU A 1 187 ? -37.334 -9.252 53.200 1.00 97.81 187 GLU A N 1
ATOM 1510 C CA . GLU A 1 187 ? -38.093 -8.070 53.614 1.00 97.81 187 GLU A CA 1
ATOM 1511 C C . GLU A 1 187 ? -39.571 -8.394 53.844 1.00 97.81 187 GLU A C 1
ATOM 1513 O O . GLU A 1 187 ? -40.144 -8.004 54.861 1.00 97.81 187 GLU A O 1
ATOM 1518 N N . GLY A 1 188 ? -40.191 -9.173 52.953 1.00 98.06 188 GLY A N 1
ATOM 1519 C CA . GLY A 1 188 ? -41.572 -9.624 53.121 1.00 98.06 188 GLY A CA 1
ATOM 1520 C C . GLY A 1 188 ? -41.771 -10.493 54.368 1.00 98.06 188 GLY A C 1
ATOM 1521 O O . GLY A 1 188 ? -42.835 -10.470 54.992 1.00 98.06 188 GLY A O 1
ATOM 1522 N N . ARG A 1 189 ? -40.754 -11.260 54.782 1.00 97.94 189 ARG A N 1
ATOM 1523 C CA . ARG A 1 189 ? -40.782 -12.001 56.051 1.00 97.94 189 ARG A CA 1
ATOM 1524 C C . ARG A 1 189 ? -40.647 -11.070 57.255 1.00 97.94 189 ARG A C 1
ATOM 1526 O O . ARG A 1 189 ? -41.399 -11.250 58.208 1.00 97.94 189 ARG A O 1
ATOM 1533 N N . VAL A 1 190 ? -39.744 -10.091 57.204 1.00 97.94 190 VAL A N 1
ATOM 1534 C CA . VAL A 1 190 ? -39.575 -9.091 58.272 1.00 97.94 190 VAL A CA 1
ATOM 1535 C C . VAL A 1 190 ? -40.873 -8.315 58.484 1.00 97.94 190 VAL A C 1
ATOM 1537 O O . VAL A 1 190 ? -41.380 -8.317 59.598 1.00 97.94 190 VAL A O 1
ATOM 1540 N N . ARG A 1 191 ? -41.487 -7.783 57.417 1.00 97.88 191 ARG A N 1
ATOM 1541 C CA . ARG A 1 191 ? -42.760 -7.040 57.513 1.00 97.88 191 ARG A CA 1
ATOM 1542 C C . ARG A 1 191 ? -43.882 -7.867 58.151 1.00 97.88 191 ARG A C 1
ATOM 1544 O O . ARG A 1 191 ? -44.660 -7.344 58.942 1.00 97.88 191 ARG A O 1
ATOM 1551 N N . ARG A 1 192 ? -43.972 -9.166 57.831 1.00 97.38 192 ARG A N 1
ATOM 1552 C CA . ARG A 1 192 ? -44.952 -10.074 58.460 1.00 97.38 192 ARG A CA 1
ATOM 1553 C C . ARG A 1 192 ? -44.691 -10.255 59.953 1.00 97.38 192 ARG A C 1
ATOM 1555 O O . ARG A 1 192 ? -45.623 -10.139 60.740 1.00 97.38 192 ARG A O 1
ATOM 1562 N N . LEU A 1 193 ? -43.439 -10.508 60.332 1.00 97.06 193 LEU A N 1
ATOM 1563 C CA . LEU A 1 193 ? -43.051 -10.664 61.736 1.00 97.06 193 LEU A CA 1
ATOM 1564 C C . LEU A 1 193 ? -43.256 -9.372 62.538 1.00 97.06 193 LEU A C 1
ATOM 1566 O O . LEU A 1 193 ? -43.668 -9.435 63.691 1.00 97.06 193 LEU A O 1
ATOM 1570 N N . GLU A 1 194 ? -43.004 -8.209 61.937 1.00 97.31 194 GLU A N 1
ATOM 1571 C CA . GLU A 1 194 ? -43.265 -6.908 62.559 1.00 97.31 194 GLU A CA 1
ATOM 1572 C C . GLU A 1 194 ? -44.759 -6.698 62.840 1.00 97.31 194 GLU A C 1
ATOM 1574 O O . GLU A 1 194 ? -45.113 -6.255 63.934 1.00 97.31 194 GLU A O 1
ATOM 1579 N N . GLU A 1 195 ? -45.646 -7.063 61.908 1.00 97.50 195 GLU A N 1
ATOM 1580 C CA . GLU A 1 195 ? -47.091 -6.958 62.145 1.00 97.50 195 GLU A CA 1
ATOM 1581 C C . GLU A 1 195 ? -47.578 -7.977 63.185 1.00 97.50 195 GLU A C 1
ATOM 1583 O O . GLU A 1 195 ? -48.359 -7.620 64.068 1.00 97.50 195 GLU A O 1
ATOM 1588 N N . GLU A 1 196 ? -47.081 -9.219 63.155 1.00 97.44 196 GLU A N 1
ATOM 1589 C CA . GLU A 1 196 ? -47.370 -10.213 64.199 1.00 97.44 196 GLU A CA 1
ATOM 1590 C C . GLU A 1 196 ? -46.933 -9.719 65.584 1.00 97.44 196 GLU A C 1
ATOM 1592 O O . GLU A 1 196 ? -47.699 -9.814 66.546 1.00 97.44 196 GLU A O 1
ATOM 1597 N N . LEU A 1 197 ? -45.737 -9.132 65.686 1.00 97.44 197 LEU A N 1
ATOM 1598 C CA . LEU A 1 197 ? -45.231 -8.553 66.928 1.00 97.44 197 LEU A CA 1
ATOM 1599 C C . LEU A 1 197 ? -46.107 -7.389 67.404 1.00 97.44 197 LEU A C 1
ATOM 1601 O O . LEU A 1 197 ? -46.393 -7.287 68.597 1.00 97.44 197 LEU A O 1
ATOM 1605 N N . ARG A 1 198 ? -46.574 -6.533 66.486 1.00 98.00 198 ARG A N 1
ATOM 1606 C CA . ARG A 1 198 ? -47.476 -5.416 66.802 1.00 98.00 198 ARG A CA 1
ATOM 1607 C C . ARG A 1 198 ? -48.810 -5.908 67.362 1.00 98.00 198 ARG A C 1
ATOM 1609 O O . ARG A 1 198 ? -49.297 -5.362 68.354 1.00 98.00 198 ARG A O 1
ATOM 1616 N N . VAL A 1 199 ? -49.394 -6.940 66.753 1.00 97.81 199 VAL A N 1
ATOM 1617 C CA . VAL A 1 199 ? -50.628 -7.572 67.243 1.00 97.81 199 VAL A CA 1
ATOM 1618 C C . VAL A 1 199 ? -50.388 -8.221 68.605 1.00 97.81 199 VAL A C 1
ATOM 1620 O O . VAL A 1 199 ? -51.176 -8.015 69.530 1.00 97.81 199 VAL A O 1
ATOM 1623 N N . LEU A 1 200 ? -49.279 -8.947 68.771 1.00 97.56 200 LEU A N 1
ATOM 1624 C CA . LEU A 1 200 ? -48.930 -9.583 70.039 1.00 97.56 200 LEU A CA 1
ATOM 1625 C C . LEU A 1 200 ? -48.766 -8.546 71.160 1.00 97.56 200 LEU A C 1
ATOM 1627 O O . LEU A 1 200 ? -49.347 -8.722 72.229 1.00 97.56 200 LEU A O 1
ATOM 1631 N N . ASP A 1 201 ? -48.071 -7.435 70.912 1.00 97.69 201 ASP A N 1
ATOM 1632 C CA . ASP A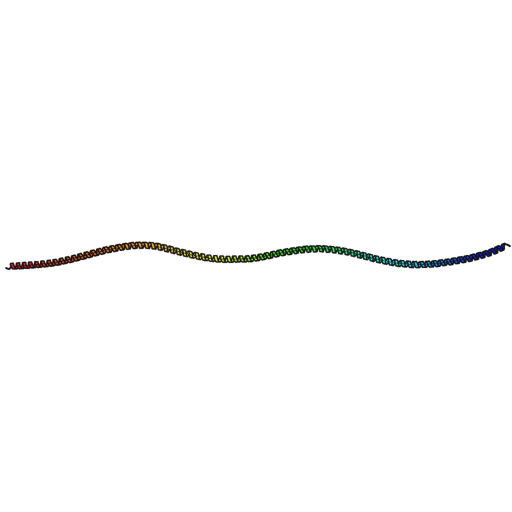 1 201 ? -47.929 -6.330 71.871 1.00 97.69 201 ASP A CA 1
ATOM 1633 C C . ASP A 1 201 ? -49.291 -5.741 72.281 1.00 97.69 201 ASP A C 1
ATOM 1635 O O . ASP A 1 201 ? -49.550 -5.515 73.467 1.00 97.69 201 ASP A O 1
ATOM 1639 N N . GLN A 1 202 ? -50.216 -5.567 71.330 1.00 97.50 202 GLN A N 1
ATOM 1640 C CA . GLN A 1 202 ? -51.583 -5.132 71.636 1.00 97.50 202 GLN A CA 1
ATOM 1641 C C . GLN A 1 202 ? -52.333 -6.142 72.513 1.00 97.50 202 GLN A C 1
ATOM 1643 O O . GLN A 1 202 ? -52.965 -5.749 73.499 1.00 97.50 202 GLN A O 1
ATOM 1648 N N . THR A 1 203 ? -52.245 -7.439 72.202 1.00 97.56 203 THR A N 1
ATOM 1649 C CA . THR A 1 203 ? -52.882 -8.485 73.020 1.00 97.56 203 THR A CA 1
ATOM 1650 C C . THR A 1 203 ? -52.273 -8.570 74.419 1.00 97.56 203 THR A C 1
ATOM 1652 O O . THR A 1 203 ? -53.010 -8.671 75.400 1.00 97.56 203 THR A O 1
ATOM 1655 N N . PHE A 1 204 ? -50.950 -8.437 74.543 1.00 96.56 204 PHE A N 1
ATOM 1656 C CA . PHE A 1 204 ? -50.248 -8.421 75.822 1.00 96.56 204 PHE A CA 1
ATOM 1657 C C . PHE A 1 204 ? -50.684 -7.237 76.688 1.00 96.56 204 PHE A C 1
ATOM 1659 O O . PHE A 1 204 ? -50.995 -7.419 77.865 1.00 96.56 204 PHE A O 1
ATOM 1666 N N . LYS A 1 205 ? -50.795 -6.035 76.104 1.00 97.62 205 LYS A N 1
ATOM 1667 C CA . LYS A 1 205 ? -51.323 -4.847 76.794 1.00 97.62 205 LYS A CA 1
ATOM 1668 C C . LYS A 1 205 ? -52.746 -5.068 77.311 1.00 97.62 205 LYS A C 1
ATOM 1670 O O . LYS A 1 205 ? -53.039 -4.715 78.454 1.00 97.62 205 LYS A O 1
ATOM 1675 N N . ALA A 1 206 ? -53.618 -5.679 76.508 1.00 96.88 206 ALA A N 1
ATOM 1676 C CA . ALA A 1 206 ? -54.978 -6.012 76.931 1.00 96.88 206 ALA A CA 1
ATOM 1677 C C . ALA A 1 206 ? -54.990 -7.037 78.080 1.00 96.88 206 ALA A C 1
ATOM 1679 O O . ALA A 1 206 ? -55.728 -6.866 79.054 1.00 96.88 206 ALA A O 1
ATOM 1680 N N . LEU A 1 207 ? -54.135 -8.061 78.006 1.00 96.69 207 LEU A N 1
ATOM 1681 C CA . LEU A 1 207 ? -54.010 -9.084 79.043 1.00 96.69 207 LEU A CA 1
ATOM 1682 C C . LEU A 1 207 ? -53.480 -8.493 80.357 1.00 96.69 207 LEU A C 1
ATOM 1684 O O . LEU A 1 207 ? -54.056 -8.746 81.408 1.00 96.69 207 LEU A O 1
ATOM 1688 N N . LYS A 1 208 ? -52.460 -7.628 80.293 1.00 95.81 208 LYS A N 1
ATOM 1689 C CA . LYS A 1 208 ? -51.928 -6.857 81.432 1.00 95.81 208 LYS A CA 1
ATOM 1690 C C . LYS A 1 208 ? -52.994 -5.984 82.092 1.00 95.81 208 LYS A C 1
ATOM 1692 O O . LYS A 1 208 ? -53.096 -5.937 83.315 1.00 95.81 208 LYS A O 1
ATOM 1697 N N . ALA A 1 209 ? -53.823 -5.312 81.294 1.00 96.69 209 ALA A N 1
ATOM 1698 C CA . ALA A 1 209 ? -54.945 -4.540 81.820 1.00 96.69 209 ALA A CA 1
ATOM 1699 C C . ALA A 1 209 ? -55.988 -5.435 82.513 1.00 96.69 209 ALA A C 1
ATOM 1701 O O . ALA A 1 209 ? -56.576 -5.031 83.516 1.00 96.69 209 ALA A O 1
ATOM 1702 N N . SER A 1 210 ? -56.222 -6.646 81.999 1.00 95.69 210 SER A N 1
ATOM 1703 C CA . SER A 1 210 ? -57.102 -7.629 82.637 1.00 95.69 210 SER A CA 1
ATOM 1704 C C . SER A 1 210 ? -56.510 -8.186 83.933 1.00 95.69 210 SER A C 1
ATOM 1706 O O . SER A 1 210 ? -57.228 -8.278 84.922 1.00 95.69 210 SER A O 1
ATOM 1708 N N . GLU A 1 211 ? -55.219 -8.521 83.946 1.00 96.75 211 GLU A N 1
ATOM 1709 C CA . GLU A 1 211 ? -54.476 -8.975 85.129 1.00 96.75 211 GLU A CA 1
ATOM 1710 C C . GLU A 1 211 ? -54.605 -7.960 86.270 1.00 96.75 211 GLU A C 1
ATOM 1712 O O . GLU A 1 211 ? -55.059 -8.319 87.352 1.00 96.75 211 GLU A O 1
ATOM 1717 N N . MET A 1 212 ? -54.327 -6.677 86.006 1.00 95.56 212 MET A N 1
ATOM 1718 C CA . MET A 1 212 ? -54.480 -5.614 87.007 1.00 95.56 212 MET A CA 1
ATOM 1719 C C . MET A 1 212 ? -55.910 -5.527 87.557 1.00 95.56 212 MET A C 1
ATOM 1721 O O . MET A 1 212 ? -56.100 -5.329 88.754 1.00 95.56 212 MET A O 1
ATOM 1725 N N . LYS A 1 213 ? -56.933 -5.701 86.707 1.00 96.12 213 LYS A N 1
ATOM 1726 C CA . LYS A 1 213 ? -58.334 -5.723 87.160 1.00 96.12 213 LYS A CA 1
ATOM 1727 C C . LYS A 1 213 ? -58.640 -6.928 88.048 1.00 96.12 213 LYS A C 1
ATOM 1729 O O . LYS A 1 213 ? -59.439 -6.788 88.970 1.00 96.12 213 LYS A O 1
ATOM 1734 N N . TYR A 1 214 ? -58.080 -8.099 87.748 1.00 95.12 214 TYR A N 1
ATOM 1735 C CA . TYR A 1 214 ? -58.283 -9.301 88.558 1.00 95.12 214 TYR A CA 1
ATOM 1736 C C . TYR A 1 214 ? -57.534 -9.222 89.887 1.00 95.12 214 TYR A C 1
ATOM 1738 O O . TYR A 1 214 ? -58.157 -9.494 90.904 1.00 95.12 214 TYR A O 1
ATOM 1746 N N . SER A 1 215 ? -56.291 -8.738 89.904 1.00 96.12 215 SER A N 1
ATOM 1747 C CA . SER A 1 215 ? -55.541 -8.486 91.143 1.00 96.12 215 SER A CA 1
ATOM 1748 C C . SER A 1 215 ? -56.274 -7.493 92.054 1.00 96.12 215 SER A C 1
ATOM 1750 O O . SER A 1 215 ? -56.509 -7.789 93.215 1.00 96.12 215 SER A O 1
ATOM 1752 N N . GLN A 1 216 ? -56.799 -6.384 91.517 1.00 95.44 216 GLN A N 1
ATOM 1753 C CA . GLN A 1 216 ? -57.624 -5.461 92.313 1.00 95.44 216 GLN A CA 1
ATOM 1754 C C . GLN A 1 216 ? -58.911 -6.092 92.866 1.00 95.44 216 GLN A C 1
ATOM 1756 O O . GLN A 1 216 ? -59.454 -5.614 93.862 1.00 95.44 216 GLN A O 1
ATOM 1761 N N . LYS A 1 217 ? -59.479 -7.094 92.182 1.00 95.56 217 LYS A N 1
ATOM 1762 C CA . LYS A 1 217 ? -60.633 -7.842 92.701 1.00 95.56 217 LYS A CA 1
ATOM 1763 C C . LYS A 1 217 ? -60.206 -8.812 93.794 1.00 95.56 217 LYS A C 1
ATOM 1765 O O . LYS A 1 217 ? -60.927 -8.933 94.773 1.00 95.56 217 LYS A O 1
ATOM 1770 N N . GLU A 1 218 ? -59.070 -9.473 93.614 1.00 95.06 218 GLU A N 1
ATOM 1771 C CA . GLU A 1 218 ? -58.466 -10.367 94.598 1.00 95.06 218 GLU A CA 1
ATOM 1772 C C . GLU A 1 218 ? -58.194 -9.621 95.907 1.00 95.06 218 GLU A C 1
ATOM 1774 O O . GLU A 1 218 ? -58.757 -10.016 96.920 1.00 95.06 218 GLU A O 1
ATOM 1779 N N . ASP A 1 219 ? -57.525 -8.462 95.863 1.00 95.50 219 ASP A N 1
ATOM 1780 C CA . ASP A 1 219 ? -57.275 -7.617 97.044 1.00 95.50 219 ASP A CA 1
ATOM 1781 C C . ASP A 1 219 ? -58.575 -7.251 97.789 1.00 95.50 219 ASP A C 1
ATOM 1783 O O . ASP A 1 219 ? -58.644 -7.260 99.019 1.00 95.50 219 ASP A O 1
ATOM 1787 N N . LYS A 1 220 ? -59.645 -6.929 97.044 1.00 95.31 220 LYS A N 1
ATOM 1788 C CA . LYS A 1 220 ? -60.959 -6.614 97.632 1.00 95.31 220 LYS A CA 1
ATOM 1789 C C . LYS A 1 220 ? -61.590 -7.828 98.295 1.00 95.31 220 LYS A C 1
ATOM 1791 O O . LYS A 1 220 ? -62.137 -7.696 99.386 1.00 95.31 220 LYS A O 1
ATOM 1796 N N . TYR A 1 221 ? -61.543 -8.983 97.635 1.00 93.75 221 TYR A N 1
ATOM 1797 C CA . TYR A 1 221 ? -62.078 -10.216 98.198 1.00 93.75 221 TYR A CA 1
ATOM 1798 C C . TYR A 1 221 ? -61.267 -10.680 99.408 1.00 93.75 221 TYR A C 1
ATOM 1800 O O . TYR A 1 221 ? -61.869 -11.136 100.374 1.00 93.75 221 TYR A O 1
ATOM 1808 N N . GLU A 1 222 ? -59.943 -10.518 99.413 1.00 95.12 222 GLU A N 1
ATOM 1809 C CA . GLU A 1 222 ? -59.107 -10.792 100.585 1.00 95.12 222 GLU A CA 1
ATOM 1810 C C . GLU A 1 222 ? -59.501 -9.917 101.782 1.00 95.12 222 GLU A C 1
ATOM 1812 O O . GLU A 1 222 ? -59.694 -10.437 102.885 1.00 95.12 222 GLU A O 1
ATOM 1817 N N . GLU A 1 223 ? -59.694 -8.610 101.577 1.00 94.81 223 GLU A N 1
ATOM 1818 C CA . GLU A 1 223 ? -60.116 -7.701 102.649 1.00 94.81 223 GLU A CA 1
ATOM 1819 C C . GLU A 1 223 ? -61.541 -8.020 103.138 1.00 94.81 223 GLU A C 1
ATOM 1821 O O . GLU A 1 223 ? -61.792 -8.057 104.344 1.00 94.81 223 GLU A O 1
ATOM 1826 N N . GLU A 1 224 ? -62.477 -8.327 102.229 1.00 94.25 224 GLU A N 1
ATOM 1827 C CA . GLU A 1 224 ? -63.826 -8.782 102.593 1.00 94.25 224 GLU A CA 1
ATOM 1828 C C . GLU A 1 224 ? -63.788 -10.082 103.408 1.00 94.25 224 GLU A C 1
ATOM 1830 O O . GLU A 1 224 ? -64.453 -10.174 104.443 1.00 94.25 224 GLU A O 1
ATOM 1835 N N . ILE A 1 225 ? -62.988 -11.068 102.988 1.00 94.31 225 ILE A N 1
ATOM 1836 C CA . ILE A 1 225 ? -62.796 -12.331 103.712 1.00 94.31 225 ILE A CA 1
ATOM 1837 C C . ILE A 1 225 ? -62.232 -12.058 105.104 1.00 94.31 225 ILE A C 1
ATOM 1839 O O . ILE A 1 225 ? -62.716 -12.640 106.077 1.00 94.31 225 ILE A O 1
ATOM 1843 N N . LYS A 1 226 ? -61.248 -11.166 105.233 1.00 95.25 226 LYS A N 1
ATOM 1844 C CA . LYS A 1 226 ? -60.654 -10.804 106.523 1.00 95.25 226 LYS A CA 1
ATOM 1845 C C . LYS A 1 226 ? -61.686 -10.178 107.461 1.00 95.25 226 LYS A C 1
ATOM 1847 O O . LYS A 1 226 ? -61.848 -10.654 108.581 1.00 95.25 226 LYS A O 1
ATOM 1852 N N . VAL A 1 227 ? -62.460 -9.201 106.980 1.00 95.62 227 VAL A N 1
ATOM 1853 C CA . VAL A 1 227 ? -63.547 -8.573 107.753 1.00 95.62 227 VAL A CA 1
ATOM 1854 C C . VAL A 1 227 ? -64.609 -9.595 108.164 1.00 95.62 227 VAL A C 1
ATOM 1856 O O . VAL A 1 227 ? -65.079 -9.575 109.302 1.00 95.62 227 VAL A O 1
ATOM 1859 N N . LEU A 1 228 ? -65.012 -10.488 107.255 1.00 93.81 228 LEU A N 1
ATOM 1860 C CA . LEU A 1 228 ? -65.974 -11.550 107.560 1.00 93.81 228 LEU A CA 1
ATOM 1861 C C . LEU A 1 228 ? -65.413 -12.550 108.578 1.00 93.81 228 LEU A C 1
ATOM 1863 O O . LEU A 1 228 ? -66.150 -12.984 109.458 1.00 93.81 228 LEU A O 1
ATOM 1867 N N . THR A 1 229 ? -64.120 -12.868 108.499 1.00 94.12 229 THR A N 1
ATOM 1868 C CA . THR A 1 229 ? -63.427 -13.751 109.449 1.00 94.12 229 THR A CA 1
ATOM 1869 C C . THR A 1 229 ? -63.358 -13.126 110.841 1.00 94.12 229 THR A C 1
ATOM 1871 O O . THR A 1 229 ? -63.620 -13.807 111.830 1.00 94.12 229 THR A O 1
ATOM 1874 N N . ASP A 1 230 ? -63.052 -11.832 110.938 1.00 94.44 230 ASP A N 1
ATOM 1875 C CA . ASP A 1 230 ? -63.022 -11.119 112.218 1.00 94.44 230 ASP A CA 1
ATOM 1876 C C . ASP A 1 230 ? -64.425 -11.042 112.840 1.00 94.44 230 ASP A C 1
ATOM 1878 O O . ASP A 1 230 ? -64.599 -11.365 114.015 1.00 94.44 230 ASP A O 1
ATOM 1882 N N . LYS A 1 231 ? -65.456 -10.739 112.036 1.00 94.06 231 LYS A N 1
ATOM 1883 C CA . LYS A 1 231 ? -66.861 -10.788 112.482 1.00 94.06 231 LYS A CA 1
ATOM 1884 C C . LYS A 1 231 ? -67.289 -12.180 112.939 1.00 94.06 231 LYS A C 1
ATOM 1886 O O . LYS A 1 231 ? -68.046 -12.289 113.901 1.00 94.06 231 LYS A O 1
ATOM 1891 N N . LEU A 1 232 ? -66.837 -13.229 112.250 1.00 93.12 232 LEU A N 1
ATOM 1892 C CA . LEU A 1 232 ? -67.115 -14.608 112.641 1.00 93.12 232 LEU A CA 1
ATOM 1893 C C . LEU A 1 232 ? -66.508 -14.904 114.016 1.00 93.12 232 LEU A C 1
ATOM 1895 O O . LEU A 1 232 ? -67.232 -15.361 114.891 1.00 93.12 232 LEU A O 1
ATOM 1899 N N . LYS A 1 233 ? -65.240 -14.544 114.251 1.00 94.56 233 LYS A N 1
ATOM 1900 C CA . LYS A 1 233 ? -64.584 -14.709 115.561 1.00 94.56 233 LYS A CA 1
ATOM 1901 C C . LYS A 1 233 ? -65.276 -13.923 116.677 1.00 94.56 233 LYS A C 1
ATOM 1903 O O . LYS A 1 233 ? -65.430 -14.425 117.790 1.00 94.56 233 LYS A O 1
ATOM 1908 N N . GLU A 1 234 ? -65.707 -12.689 116.415 1.00 93.25 234 GLU A N 1
ATOM 1909 C CA . GLU A 1 234 ? -66.493 -11.908 117.383 1.00 93.25 234 GLU A CA 1
ATOM 1910 C C . GLU A 1 234 ? -67.835 -12.584 117.703 1.00 93.25 234 GLU A C 1
ATOM 1912 O O . GLU A 1 234 ? -68.250 -12.642 118.862 1.00 93.25 234 GLU A O 1
ATOM 1917 N N . ALA A 1 235 ? -68.517 -13.125 116.690 1.00 92.38 235 ALA A N 1
ATOM 1918 C CA . ALA A 1 235 ? -69.755 -13.870 116.884 1.00 92.38 235 ALA A CA 1
ATOM 1919 C C . ALA A 1 235 ? -69.524 -15.175 117.666 1.00 92.38 235 ALA A C 1
ATOM 1921 O O . ALA A 1 235 ? -70.295 -15.462 118.580 1.00 92.38 235 ALA A O 1
ATOM 1922 N N . GLU A 1 236 ? -68.458 -15.920 117.360 1.00 91.81 236 GLU A N 1
ATOM 1923 C CA . GLU A 1 236 ? -68.050 -17.146 118.061 1.00 91.81 236 GLU A CA 1
ATOM 1924 C C . GLU A 1 236 ? -67.731 -16.864 119.533 1.00 91.81 236 GLU A C 1
ATOM 1926 O O . GLU A 1 236 ? -68.329 -17.466 120.418 1.00 91.81 236 GLU A O 1
ATOM 1931 N N . THR A 1 237 ? -66.877 -15.881 119.824 1.00 93.12 237 THR A N 1
ATOM 1932 C CA . THR A 1 237 ? -66.548 -15.491 121.210 1.00 93.12 237 THR A CA 1
ATOM 1933 C C . THR A 1 237 ? -67.774 -15.013 121.994 1.00 93.12 237 THR A C 1
ATOM 1935 O O . THR A 1 237 ? -67.918 -15.316 123.182 1.00 93.12 237 THR A O 1
ATOM 1938 N N . ARG A 1 238 ? -68.698 -14.294 121.342 1.00 92.75 238 ARG A N 1
ATOM 1939 C CA . ARG A 1 238 ? -69.974 -13.896 121.949 1.00 92.75 238 ARG A CA 1
ATOM 1940 C C . ARG A 1 238 ? -70.879 -15.097 122.223 1.00 92.75 238 ARG A C 1
ATOM 1942 O O . ARG A 1 238 ? -71.515 -15.125 123.278 1.00 92.75 238 ARG A O 1
ATOM 1949 N N . ALA A 1 239 ? -70.946 -16.056 121.301 1.00 91.44 239 ALA A N 1
ATOM 1950 C CA . ALA A 1 239 ? -71.688 -17.299 121.482 1.00 91.44 239 ALA A CA 1
ATOM 1951 C C . ALA A 1 239 ? -71.107 -18.121 122.642 1.00 91.44 239 ALA A C 1
ATOM 1953 O O . ALA A 1 239 ? -71.851 -18.456 123.558 1.00 91.44 239 ALA A O 1
ATOM 1954 N N . GLU A 1 240 ? -69.786 -18.314 122.701 1.00 91.00 240 GLU A N 1
ATOM 1955 C CA . GLU A 1 240 ? -69.110 -18.995 123.816 1.00 91.00 240 GLU A CA 1
ATOM 1956 C C . GLU A 1 240 ? -69.389 -18.319 125.170 1.00 91.00 240 GLU A C 1
ATOM 1958 O O . GLU A 1 240 ? -69.607 -18.983 126.187 1.00 91.00 240 GLU A O 1
ATOM 1963 N N . PHE A 1 241 ? -69.394 -16.981 125.220 1.00 91.62 241 PHE A N 1
ATOM 1964 C CA . PHE A 1 241 ? -69.718 -16.252 126.449 1.00 91.62 241 PHE A CA 1
ATOM 1965 C C . PHE A 1 241 ? -71.179 -16.452 126.873 1.00 91.62 241 PHE A C 1
ATOM 1967 O O . PHE A 1 241 ? -71.467 -16.609 128.066 1.00 91.62 241 PHE A O 1
ATOM 1974 N N . ALA A 1 242 ? -72.103 -16.452 125.908 1.00 90.06 242 ALA A N 1
ATOM 1975 C CA . ALA A 1 242 ? -73.508 -16.741 126.156 1.00 90.06 242 ALA A CA 1
ATOM 1976 C C . ALA A 1 242 ? -73.688 -18.177 126.671 1.00 90.06 242 ALA A C 1
ATOM 1978 O O . ALA A 1 242 ? -74.344 -18.360 127.692 1.00 90.06 242 ALA A O 1
ATOM 1979 N N . GLU A 1 243 ? -73.031 -19.164 126.057 1.00 90.06 243 GLU A N 1
ATOM 1980 C CA . GLU A 1 243 ? -73.043 -20.564 126.499 1.00 90.06 243 GLU A CA 1
ATOM 1981 C C . GLU A 1 243 ? -72.518 -20.718 127.932 1.00 90.06 243 GLU A C 1
ATOM 1983 O O . GLU A 1 243 ? -73.170 -21.341 128.769 1.00 90.06 243 GLU A O 1
ATOM 1988 N N . ARG A 1 244 ? -71.393 -20.075 128.277 1.00 89.50 244 ARG A N 1
ATOM 1989 C CA . ARG A 1 244 ? -70.887 -20.069 129.665 1.00 89.50 244 ARG A CA 1
ATOM 1990 C C . ARG A 1 244 ? -71.862 -19.428 130.647 1.00 89.50 244 ARG A C 1
ATOM 1992 O O . ARG A 1 244 ? -71.967 -19.874 131.789 1.00 89.50 244 ARG A O 1
ATOM 1999 N N . SER A 1 245 ? -72.537 -18.359 130.231 1.00 90.50 245 SER A N 1
ATOM 2000 C CA . SER A 1 245 ? -73.529 -17.673 131.063 1.00 90.50 245 SER A CA 1
ATOM 2001 C C . SER A 1 245 ? -74.749 -18.558 131.305 1.00 90.50 245 SER A C 1
ATOM 2003 O O . SER A 1 245 ? -75.214 -18.632 132.440 1.00 90.50 245 SER A O 1
ATOM 2005 N N . VAL A 1 246 ? -75.213 -19.266 130.270 1.00 90.44 246 VAL A N 1
ATOM 2006 C CA . VAL A 1 246 ? -76.281 -20.269 130.368 1.00 90.44 246 VAL A CA 1
ATOM 2007 C C . VAL A 1 246 ? -75.873 -21.378 131.333 1.00 90.44 246 VAL A C 1
ATOM 2009 O O . VAL A 1 246 ? -76.564 -21.559 132.326 1.00 90.44 246 VAL A O 1
ATOM 2012 N N . ALA A 1 247 ? -74.706 -22.004 131.155 1.00 87.81 247 ALA A N 1
ATOM 2013 C CA . ALA A 1 247 ? -74.227 -23.065 132.048 1.00 87.81 247 ALA A CA 1
ATOM 2014 C C . ALA A 1 247 ? -74.116 -22.613 133.520 1.00 87.81 247 ALA A C 1
ATOM 2016 O O . ALA A 1 247 ? -74.385 -23.370 134.452 1.00 87.81 247 ALA A O 1
ATOM 2017 N N . LYS A 1 248 ? -73.729 -21.351 133.762 1.00 90.06 248 LYS A N 1
ATOM 2018 C CA . LYS A 1 248 ? -73.679 -20.781 135.117 1.00 90.06 248 LYS A CA 1
ATOM 2019 C C . LYS A 1 248 ? -75.076 -20.568 135.706 1.00 90.06 248 LYS A C 1
ATOM 2021 O O . LYS A 1 248 ? -75.271 -20.812 136.896 1.00 90.06 248 LYS A O 1
ATOM 2026 N N . LEU A 1 249 ? -76.021 -20.079 134.902 1.00 86.75 249 LEU A N 1
ATOM 2027 C CA . LEU A 1 249 ? -77.415 -19.918 135.313 1.00 86.75 249 LEU A CA 1
ATOM 2028 C C . LEU A 1 249 ? -78.066 -21.275 135.583 1.00 86.75 249 LEU A C 1
ATOM 2030 O O . LEU A 1 249 ? -78.697 -21.405 136.621 1.00 86.75 249 LEU A O 1
ATOM 2034 N N . GLU A 1 250 ? -77.843 -22.274 134.727 1.00 87.38 250 GLU A N 1
ATOM 2035 C CA . GLU A 1 250 ? -78.287 -23.662 134.927 1.00 87.38 250 GLU A CA 1
ATOM 2036 C C . GLU A 1 250 ? -77.778 -24.214 136.258 1.00 87.38 250 GLU A C 1
ATOM 2038 O O . GLU A 1 250 ? -78.583 -24.600 137.093 1.00 87.38 250 GLU A O 1
ATOM 2043 N N . LYS A 1 251 ? -76.476 -24.096 136.548 1.00 89.62 251 LYS A N 1
ATOM 2044 C CA . LYS A 1 251 ? -75.942 -24.496 137.860 1.00 89.62 251 LYS A CA 1
ATOM 2045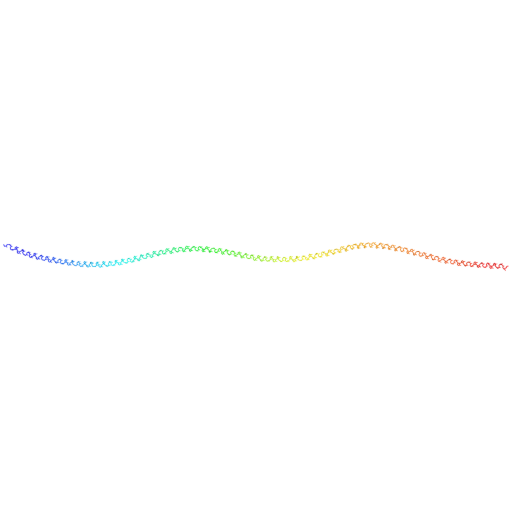 C C . LYS A 1 251 ? -76.608 -23.757 139.029 1.00 89.62 251 LYS A C 1
ATOM 2047 O O . LYS A 1 251 ? -76.828 -24.326 140.089 1.00 89.62 251 LYS A O 1
ATOM 2052 N N . THR A 1 252 ? -76.903 -22.469 138.856 1.00 86.00 252 THR A N 1
ATOM 2053 C CA . THR A 1 252 ? -77.576 -21.682 139.902 1.00 86.00 252 THR A CA 1
ATOM 2054 C C . THR A 1 252 ? -79.022 -22.142 140.092 1.00 86.00 252 THR A C 1
ATOM 2056 O O . THR A 1 252 ? -79.520 -22.110 141.214 1.00 86.00 252 THR A O 1
ATOM 2059 N N . ILE A 1 253 ? -79.694 -22.551 139.012 1.00 86.88 253 ILE A N 1
ATOM 2060 C CA . ILE A 1 253 ? -81.020 -23.169 139.057 1.00 86.88 253 ILE A CA 1
ATOM 2061 C C . ILE A 1 253 ? -80.929 -24.491 139.817 1.00 86.88 253 ILE A C 1
ATOM 2063 O O . ILE A 1 253 ? -81.662 -24.631 140.787 1.00 86.88 253 ILE A O 1
ATOM 2067 N N . ASP A 1 254 ? -79.989 -25.375 139.477 1.00 87.00 254 ASP A N 1
ATOM 2068 C CA . ASP A 1 254 ? -79.782 -26.649 140.180 1.00 87.00 254 ASP A CA 1
ATOM 2069 C C . ASP A 1 254 ? -79.545 -26.428 141.689 1.00 87.00 254 ASP A C 1
ATOM 2071 O O . ASP A 1 254 ? -80.234 -27.013 142.524 1.00 87.00 254 ASP A O 1
ATOM 2075 N N . ASP A 1 255 ? -78.644 -25.504 142.057 1.00 85.56 255 ASP A N 1
ATOM 2076 C CA . ASP A 1 255 ? -78.355 -25.150 143.458 1.00 85.56 255 ASP A CA 1
ATOM 2077 C C . ASP A 1 255 ? -79.607 -24.601 144.188 1.00 85.56 255 ASP A C 1
ATOM 2079 O O . ASP A 1 255 ? -79.777 -24.778 145.400 1.00 85.56 255 ASP A O 1
ATOM 2083 N N . LEU A 1 256 ? -80.473 -23.860 143.484 1.00 83.56 256 LEU A N 1
ATOM 2084 C CA . LEU A 1 256 ? -81.726 -23.329 144.032 1.00 83.56 256 LEU A CA 1
ATOM 2085 C C . LEU A 1 256 ? -82.806 -24.409 144.143 1.00 83.56 256 LEU A C 1
ATOM 2087 O O . LEU A 1 256 ? -83.563 -24.398 145.114 1.00 83.56 256 LEU A O 1
ATOM 2091 N N . GLU A 1 257 ? -82.878 -25.330 143.185 1.00 84.19 257 GLU A N 1
ATOM 2092 C CA . GLU A 1 257 ? -83.774 -26.484 143.213 1.00 84.19 257 GLU A CA 1
ATOM 2093 C C . GLU A 1 257 ? -83.416 -27.429 144.363 1.00 84.19 257 GLU A C 1
ATOM 2095 O O . GLU A 1 257 ? -84.310 -27.860 145.092 1.00 84.19 257 GLU A O 1
ATOM 2100 N N . GLU A 1 258 ? -82.125 -27.669 144.606 1.00 84.56 258 GLU A N 1
ATOM 2101 C CA . GLU A 1 258 ? -81.645 -28.460 145.742 1.00 84.56 258 GLU A CA 1
ATOM 2102 C C . GLU A 1 258 ? -82.024 -27.801 147.077 1.00 84.56 258 GLU A C 1
ATOM 2104 O O . GLU A 1 258 ? -82.615 -28.441 147.950 1.00 84.56 258 GLU A O 1
ATOM 2109 N N . LYS A 1 259 ? -81.799 -26.486 147.217 1.00 81.81 259 LYS A N 1
ATOM 2110 C CA . LYS A 1 259 ? -82.239 -25.722 148.401 1.00 81.81 259 LYS A CA 1
ATOM 2111 C C . LYS A 1 259 ? -83.751 -25.752 148.592 1.00 81.81 259 LYS A C 1
ATOM 2113 O O . LYS A 1 259 ? -84.219 -25.834 149.725 1.00 81.81 259 LYS A O 1
ATOM 2118 N N . LEU A 1 260 ? -84.522 -25.665 147.509 1.00 81.94 260 LEU A N 1
ATOM 2119 C CA . LEU A 1 260 ? -85.979 -25.746 147.565 1.00 81.94 260 LEU A CA 1
ATOM 2120 C C . LEU A 1 260 ? -86.435 -27.142 147.998 1.00 81.94 260 LEU A C 1
ATOM 2122 O O . LEU A 1 260 ? -87.379 -27.249 148.779 1.00 81.94 260 LEU A O 1
ATOM 2126 N N . SER A 1 261 ? -85.779 -28.194 147.505 1.00 82.62 261 SER A N 1
ATOM 2127 C CA . SER A 1 261 ? -86.030 -29.571 147.933 1.00 82.62 261 SER A CA 1
ATOM 2128 C C . SER A 1 261 ? -85.760 -29.727 149.426 1.00 82.62 261 SER A C 1
ATOM 2130 O O . SER A 1 261 ? -86.643 -30.175 150.149 1.00 82.62 261 SER A O 1
ATOM 2132 N N . HIS A 1 262 ? -84.606 -29.256 149.903 1.00 80.56 262 HIS A N 1
ATOM 2133 C CA . HIS A 1 262 ? -84.245 -29.302 151.319 1.00 80.56 262 HIS A CA 1
ATOM 2134 C C . HIS A 1 262 ? -85.239 -28.519 152.193 1.00 80.56 262 HIS A C 1
ATOM 2136 O O . HIS A 1 262 ? -85.697 -29.013 153.217 1.00 80.56 262 HIS A O 1
ATOM 2142 N N . ALA A 1 263 ? -85.648 -27.318 151.769 1.00 76.69 263 ALA A N 1
ATOM 2143 C CA . ALA A 1 263 ? -86.655 -26.528 152.481 1.00 76.69 263 ALA A CA 1
ATOM 2144 C C . ALA A 1 263 ? -88.042 -27.200 152.485 1.00 76.69 263 ALA A C 1
ATOM 2146 O O . ALA A 1 263 ? -88.801 -27.055 153.443 1.00 76.69 263 ALA A O 1
ATOM 2147 N N . LYS A 1 264 ? -88.400 -27.933 151.420 1.00 77.56 264 LYS A N 1
ATOM 2148 C CA . LYS A 1 264 ? -89.624 -28.749 151.386 1.00 77.56 264 LYS A CA 1
ATOM 2149 C C . LYS A 1 264 ? -89.535 -29.939 152.336 1.00 77.56 264 LYS A C 1
ATOM 2151 O O . LYS A 1 264 ? -90.539 -30.240 152.972 1.00 77.56 264 LYS A O 1
ATOM 2156 N N . GLU A 1 265 ? -88.378 -30.586 152.427 1.00 77.94 265 GLU A N 1
ATOM 2157 C CA . GLU A 1 265 ? -88.118 -31.695 153.350 1.00 77.94 265 GLU A CA 1
ATOM 2158 C C . GLU A 1 265 ? -88.211 -31.223 154.806 1.00 77.94 265 GLU A C 1
ATOM 2160 O O . GLU A 1 265 ? -88.989 -31.778 155.572 1.00 77.94 265 GLU A O 1
ATOM 2165 N N . GLU A 1 266 ? -87.569 -30.102 155.152 1.00 76.94 266 GLU A N 1
ATOM 2166 C CA . GLU A 1 266 ? -87.692 -29.471 156.477 1.00 76.94 266 GLU A CA 1
ATOM 2167 C C . GLU A 1 266 ? -89.138 -29.087 156.818 1.00 76.94 266 GLU A C 1
ATOM 2169 O O . GLU A 1 266 ? -89.573 -29.207 157.962 1.00 76.94 266 GLU A O 1
ATOM 2174 N N . ASN A 1 267 ? -89.906 -28.614 155.833 1.00 78.00 267 ASN A N 1
ATOM 2175 C CA . ASN A 1 267 ? -91.318 -28.295 156.024 1.00 78.00 267 ASN A CA 1
ATOM 2176 C C . ASN A 1 267 ? -92.163 -29.562 156.225 1.00 78.00 267 ASN A C 1
ATOM 2178 O O . ASN A 1 267 ? -93.065 -29.579 157.058 1.00 78.00 267 ASN A O 1
ATOM 2182 N N . LEU A 1 268 ? -91.844 -30.643 155.509 1.00 77.25 268 LEU A N 1
ATOM 2183 C CA . LEU A 1 268 ? -92.471 -31.945 155.713 1.00 77.25 268 LEU A CA 1
ATOM 2184 C C . LEU A 1 268 ? -92.172 -32.481 157.119 1.00 77.25 268 LEU A C 1
ATOM 2186 O O . LEU A 1 268 ? -93.096 -32.921 157.795 1.00 77.25 268 LEU A O 1
ATOM 2190 N N . ASP A 1 269 ? -90.925 -32.379 157.577 1.00 73.75 269 ASP A N 1
ATOM 2191 C CA . ASP A 1 269 ? -90.503 -32.765 158.926 1.00 73.75 269 ASP A CA 1
ATOM 2192 C C . ASP A 1 269 ? -91.190 -31.912 159.999 1.00 73.75 269 ASP A C 1
ATOM 2194 O O . ASP A 1 269 ? -91.668 -32.439 161.004 1.00 73.75 269 ASP A O 1
ATOM 2198 N N . MET A 1 270 ? -91.322 -30.598 159.780 1.00 71.31 270 MET A N 1
ATOM 2199 C CA . MET A 1 270 ? -92.105 -29.723 160.660 1.00 71.31 270 MET A CA 1
ATOM 2200 C C . MET A 1 270 ? -93.581 -30.121 160.693 1.00 71.31 270 MET A C 1
ATOM 2202 O O . MET A 1 270 ? -94.175 -30.143 161.770 1.00 71.31 270 MET A O 1
ATOM 2206 N N . HIS A 1 271 ? -94.175 -30.461 159.547 1.00 70.69 271 HIS A N 1
ATOM 2207 C CA . HIS A 1 271 ? -95.548 -30.958 159.478 1.00 70.69 271 HIS A CA 1
ATOM 2208 C C . HIS A 1 271 ? -95.709 -32.312 160.177 1.00 70.69 271 HIS A C 1
ATOM 2210 O O . HIS A 1 271 ? -96.676 -32.487 160.910 1.00 70.69 271 HIS A O 1
ATOM 2216 N N . GLN A 1 272 ? -94.755 -33.234 160.031 1.00 71.94 272 GLN A N 1
ATOM 2217 C CA . GLN A 1 272 ? -94.754 -34.509 160.751 1.00 71.94 272 GLN A CA 1
ATOM 2218 C C . GLN A 1 272 ? -94.614 -34.302 162.261 1.00 71.94 272 GLN A C 1
ATOM 2220 O O . GLN A 1 272 ? -95.358 -34.914 163.020 1.00 71.94 272 GLN A O 1
ATOM 2225 N N . MET A 1 273 ? -93.734 -33.399 162.711 1.00 67.94 273 MET A N 1
ATOM 2226 C CA . MET A 1 273 ? -93.643 -33.025 164.127 1.00 67.94 273 MET A CA 1
ATOM 2227 C C . MET A 1 273 ? -94.928 -32.368 164.635 1.00 67.94 273 MET A C 1
ATOM 2229 O O . MET A 1 273 ? -95.326 -32.620 165.773 1.00 67.94 273 MET A O 1
ATOM 2233 N N . LEU A 1 274 ? -95.595 -31.553 163.812 1.00 66.50 274 LEU A N 1
ATOM 2234 C CA . LEU A 1 274 ? -96.878 -30.937 164.151 1.00 66.50 274 LEU A CA 1
ATOM 2235 C C . LEU A 1 274 ? -97.987 -31.991 164.278 1.00 66.50 274 LEU A C 1
ATOM 2237 O O . LEU A 1 274 ? -98.744 -31.966 165.243 1.00 66.50 274 LEU A O 1
ATOM 2241 N N . ASP A 1 275 ? -98.056 -32.944 163.349 1.00 69.38 275 ASP A N 1
ATOM 2242 C CA . ASP A 1 275 ? -99.007 -34.058 163.400 1.00 69.38 275 ASP A CA 1
ATOM 2243 C C . ASP A 1 275 ? -98.721 -34.982 164.592 1.00 69.38 275 ASP A C 1
ATOM 2245 O O . ASP A 1 275 ? -99.648 -35.453 165.251 1.00 69.38 275 ASP A O 1
ATOM 2249 N N . GLN A 1 276 ? -97.446 -35.189 164.931 1.00 65.31 276 GLN A N 1
ATOM 2250 C CA . GLN A 1 276 ? -97.023 -35.969 166.092 1.00 65.31 276 GLN A CA 1
ATOM 2251 C C . GLN A 1 276 ? -97.387 -35.265 167.409 1.00 65.31 276 GLN A C 1
ATOM 2253 O O . GLN A 1 276 ? -97.958 -35.898 168.295 1.00 65.31 276 GLN A O 1
ATOM 2258 N N . THR A 1 277 ? -97.187 -33.946 167.514 1.00 60.88 277 THR A N 1
ATOM 2259 C CA . THR A 1 277 ? -97.643 -33.155 168.676 1.00 60.88 277 THR A CA 1
ATOM 2260 C C . THR A 1 277 ? -99.168 -33.050 168.759 1.00 60.88 277 THR A C 1
ATOM 2262 O O . THR A 1 277 ? -99.724 -33.088 169.857 1.00 60.88 277 THR A O 1
ATOM 2265 N N . LEU A 1 278 ? -99.877 -32.982 167.627 1.00 59.62 278 LEU A N 1
ATOM 2266 C CA . LEU A 1 278 ? -101.343 -33.045 167.583 1.00 59.62 278 LEU A CA 1
ATOM 2267 C C . LEU A 1 278 ? -101.876 -34.425 167.996 1.00 59.62 278 LEU A C 1
ATOM 2269 O O . LEU A 1 278 ? -102.909 -34.499 168.660 1.00 59.62 278 LEU A O 1
ATOM 2273 N N . MET A 1 279 ? -101.181 -35.516 167.654 1.00 60.59 279 MET A N 1
ATOM 2274 C CA . MET A 1 279 ? -101.506 -36.863 168.141 1.00 60.59 279 MET A CA 1
ATOM 2275 C C . MET A 1 279 ? -101.218 -37.029 169.637 1.00 60.59 279 MET A C 1
ATOM 2277 O O . MET A 1 279 ? -101.998 -37.684 170.327 1.00 60.59 279 MET A O 1
ATOM 2281 N N . GLU A 1 280 ? -100.145 -36.427 170.154 1.00 58.88 280 GLU A N 1
ATOM 2282 C CA . GLU A 1 280 ? -99.839 -36.417 171.591 1.00 58.88 280 GLU A CA 1
ATOM 2283 C C . GLU A 1 280 ? -100.876 -35.615 172.397 1.00 58.88 280 GLU A C 1
ATOM 2285 O O . GLU A 1 280 ? -101.258 -36.043 173.483 1.00 58.88 280 GLU A O 1
ATOM 2290 N N . LEU A 1 281 ? -101.413 -34.524 171.835 1.00 56.50 281 LEU A N 1
ATOM 2291 C CA . LEU A 1 281 ? -102.519 -33.738 172.409 1.00 56.50 281 LEU A CA 1
ATOM 2292 C C . LEU A 1 281 ? -103.895 -34.419 172.316 1.00 56.50 281 LEU A C 1
ATOM 2294 O O . LEU A 1 281 ? -104.801 -34.047 173.053 1.00 56.50 281 LEU A O 1
ATOM 2298 N N . ASN A 1 282 ? -104.079 -35.389 171.415 1.00 53.97 282 ASN A N 1
ATOM 2299 C CA . ASN A 1 282 ? -105.328 -36.154 171.290 1.00 53.97 282 ASN A CA 1
ATOM 2300 C C . ASN A 1 282 ? -105.347 -37.430 172.154 1.00 53.97 282 ASN A C 1
ATOM 2302 O O . ASN A 1 282 ? -106.395 -38.066 172.263 1.00 53.97 282 ASN A O 1
ATOM 2306 N N . ASN A 1 283 ? -104.212 -37.812 172.754 1.00 49.44 283 ASN A N 1
ATOM 2307 C CA . ASN A 1 283 ? -104.055 -39.039 173.544 1.00 49.44 283 ASN A CA 1
ATOM 2308 C C . ASN A 1 283 ? -103.710 -38.796 175.034 1.00 49.44 283 ASN A C 1
ATOM 2310 O O . ASN A 1 283 ? -103.371 -39.755 175.732 1.00 49.44 283 ASN A O 1
ATOM 2314 N N . MET A 1 28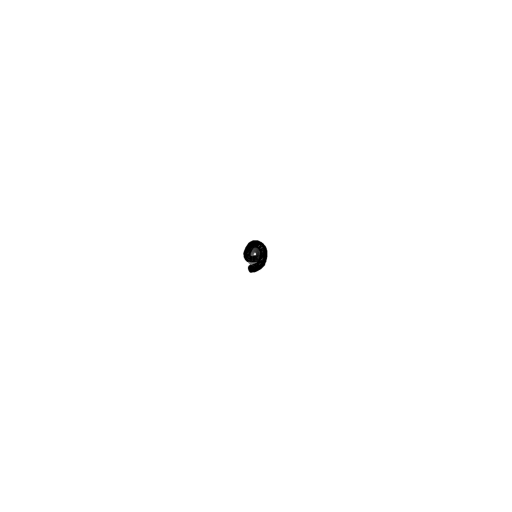4 ? -103.849 -37.559 175.535 1.00 41.12 284 MET A N 1
ATOM 2315 C CA . MET A 1 284 ? -103.831 -37.178 176.964 1.00 41.12 284 MET A CA 1
ATOM 2316 C C . MET A 1 284 ? -104.778 -36.010 177.235 1.00 41.12 284 MET A C 1
ATOM 2318 O O . MET A 1 284 ? -105.368 -35.996 178.340 1.00 41.12 284 MET A O 1
#

Radius of gyration: 120.03 Å; chains: 1; bounding box: 218×76×348 Å

Organism: Chanos chanos (NCBI:txid29144)